Protein AF-A0A931T592-F1 (afdb_monomer)

Structure (mmCIF, N/CA/C/O backbone):
data_AF-A0A931T592-F1
#
_entry.id   AF-A0A931T592-F1
#
loop_
_atom_site.group_PDB
_atom_site.id
_atom_site.type_symbol
_atom_site.label_atom_id
_atom_site.label_alt_id
_atom_site.label_comp_id
_atom_site.label_asym_id
_atom_site.label_entity_id
_atom_site.label_seq_id
_atom_site.pdbx_PDB_ins_code
_atom_site.Cartn_x
_atom_site.Cartn_y
_atom_site.Cartn_z
_atom_site.occupancy
_atom_site.B_iso_or_equiv
_atom_site.auth_seq_id
_atom_site.auth_comp_id
_atom_site.auth_asym_id
_atom_site.auth_atom_id
_atom_site.pdbx_PDB_model_num
ATOM 1 N N . MET A 1 1 ? 26.021 -36.705 -38.384 1.00 37.16 1 MET A N 1
ATOM 2 C CA . MET A 1 1 ? 26.202 -36.857 -36.923 1.00 37.16 1 MET A CA 1
ATOM 3 C C . MET A 1 1 ? 25.853 -35.550 -36.220 1.00 37.16 1 MET A C 1
ATOM 5 O O . MET A 1 1 ? 26.446 -34.529 -36.521 1.00 37.16 1 MET A O 1
ATOM 9 N N . SER A 1 2 ? 24.863 -35.624 -35.325 1.00 36.56 2 SER A N 1
ATOM 10 C CA . SER A 1 2 ? 24.529 -34.709 -34.219 1.00 36.56 2 SER A CA 1
ATOM 11 C C . SER A 1 2 ? 24.364 -33.201 -34.480 1.00 36.56 2 SER A C 1
ATOM 13 O O . SER A 1 2 ? 25.213 -32.383 -34.142 1.00 36.56 2 SER A O 1
ATOM 15 N N . ASN A 1 3 ? 23.147 -32.860 -34.895 1.00 39.34 3 ASN A N 1
ATOM 16 C CA . ASN A 1 3 ? 22.311 -31.769 -34.385 1.00 39.34 3 ASN A CA 1
ATOM 17 C C . ASN A 1 3 ? 22.746 -31.181 -33.013 1.00 39.34 3 ASN A C 1
ATOM 19 O O . ASN A 1 3 ? 22.702 -31.881 -32.001 1.00 39.34 3 ASN A O 1
ATOM 23 N N . ARG A 1 4 ? 23.103 -29.889 -32.963 1.00 33.66 4 ARG A N 1
ATOM 24 C CA . ARG A 1 4 ? 23.010 -29.033 -31.761 1.00 33.66 4 ARG A CA 1
ATOM 25 C C . ARG A 1 4 ? 22.631 -27.610 -32.172 1.00 33.66 4 ARG A C 1
ATOM 27 O O . ARG A 1 4 ? 23.407 -26.671 -32.025 1.00 33.66 4 ARG A O 1
ATOM 34 N N . LEU A 1 5 ? 21.403 -27.446 -32.659 1.00 38.22 5 LEU A N 1
ATOM 35 C CA . LEU A 1 5 ? 20.704 -26.172 -32.507 1.00 38.22 5 LEU A CA 1
ATOM 36 C C . LEU A 1 5 ? 20.476 -25.966 -31.005 1.00 38.22 5 LEU A C 1
ATOM 38 O O . LEU A 1 5 ? 19.518 -26.477 -30.428 1.00 38.22 5 LEU A O 1
ATOM 42 N N . ALA A 1 6 ? 21.403 -25.275 -30.345 1.00 36.84 6 ALA A N 1
ATOM 43 C CA . ALA A 1 6 ? 21.191 -24.800 -28.991 1.00 36.84 6 ALA A CA 1
ATOM 44 C C . ALA A 1 6 ? 20.056 -23.770 -29.038 1.00 36.84 6 ALA A C 1
ATOM 46 O O . ALA A 1 6 ? 20.278 -22.592 -29.311 1.00 36.84 6 ALA A O 1
ATOM 47 N N . VAL A 1 7 ? 18.824 -24.216 -28.789 1.00 46.06 7 VAL A N 1
ATOM 48 C CA . VAL A 1 7 ? 17.729 -23.323 -28.412 1.00 46.06 7 VAL A CA 1
ATOM 49 C C . VAL A 1 7 ? 18.180 -22.662 -27.114 1.00 46.06 7 VAL A C 1
ATOM 51 O O . VAL A 1 7 ? 18.133 -23.262 -26.042 1.00 46.06 7 VAL A O 1
ATOM 54 N N . SER A 1 8 ? 18.717 -21.448 -27.217 1.00 54.28 8 SER A N 1
ATOM 55 C CA . SER A 1 8 ? 19.152 -20.664 -26.069 1.00 54.28 8 SER A CA 1
ATOM 56 C C . SER A 1 8 ? 17.966 -20.506 -25.117 1.00 54.28 8 SER A C 1
ATOM 58 O O . SER A 1 8 ? 16.990 -19.828 -25.446 1.00 54.28 8 SER A O 1
ATOM 60 N N . GLY A 1 9 ? 18.027 -21.170 -23.961 1.00 64.56 9 GLY A N 1
ATOM 61 C CA . GLY A 1 9 ? 16.943 -21.191 -22.987 1.00 64.56 9 GLY A CA 1
ATOM 62 C C . GLY A 1 9 ? 16.575 -19.778 -22.541 1.00 64.56 9 GLY A C 1
ATOM 63 O O . GLY A 1 9 ? 17.407 -19.041 -22.006 1.00 64.56 9 GLY A O 1
ATOM 64 N N . VAL A 1 10 ? 15.320 -19.388 -22.765 1.00 72.19 10 VAL A N 1
ATOM 65 C CA . VAL A 1 10 ? 14.779 -18.121 -22.267 1.00 72.19 10 VAL A CA 1
ATOM 66 C C . VAL A 1 10 ? 14.901 -18.117 -20.743 1.00 72.19 10 VAL A C 1
ATOM 68 O O . VAL A 1 10 ? 14.355 -18.981 -20.059 1.00 72.19 10 VAL A O 1
ATOM 71 N N . ARG A 1 11 ? 15.618 -17.136 -20.186 1.00 79.75 11 ARG A N 1
ATOM 72 C CA . ARG A 1 11 ? 15.733 -16.987 -18.731 1.00 79.75 11 ARG A CA 1
ATOM 73 C C . ARG A 1 11 ? 14.367 -16.578 -18.171 1.00 79.75 11 ARG A C 1
ATOM 75 O O . ARG A 1 11 ? 13.924 -15.459 -18.403 1.00 79.75 11 ARG A O 1
ATOM 82 N N . LEU A 1 12 ? 13.724 -17.475 -17.421 1.00 79.62 12 LEU A N 1
ATOM 83 C CA . LEU A 1 12 ? 12.371 -17.271 -16.883 1.00 79.62 12 LEU A CA 1
ATOM 84 C C . LEU A 1 12 ? 12.329 -16.250 -15.741 1.00 79.62 12 LEU A C 1
ATOM 86 O O . LEU A 1 12 ? 11.418 -15.433 -15.669 1.00 79.62 12 LEU A O 1
ATOM 90 N N . ARG A 1 13 ? 13.337 -16.257 -14.860 1.00 80.38 13 ARG A N 1
ATOM 91 C CA . ARG A 1 13 ? 13.354 -15.433 -13.638 1.00 80.38 13 ARG A CA 1
ATOM 92 C C . ARG A 1 13 ? 13.164 -13.926 -13.893 1.00 80.38 13 ARG A C 1
ATOM 94 O O . ARG A 1 13 ? 12.328 -13.346 -13.211 1.00 80.38 13 ARG A O 1
ATOM 101 N N . PRO A 1 14 ? 13.858 -13.285 -14.856 1.00 79.88 14 PRO A N 1
ATOM 102 C CA . PRO A 1 14 ? 13.672 -11.856 -15.141 1.00 79.88 14 PRO A CA 1
ATOM 103 C C . PRO A 1 14 ? 12.311 -11.507 -15.768 1.00 79.88 14 PRO A C 1
ATOM 105 O O . PRO A 1 14 ? 11.938 -10.336 -15.799 1.00 79.88 14 PRO A O 1
ATOM 108 N N . ILE A 1 15 ? 11.602 -12.507 -16.303 1.00 78.81 15 ILE A N 1
ATOM 109 C CA . ILE A 1 15 ? 10.277 -12.355 -16.919 1.00 78.81 15 ILE A CA 1
ATOM 110 C C . ILE A 1 15 ? 9.184 -12.554 -15.862 1.00 78.81 15 ILE A C 1
ATOM 112 O O . ILE A 1 15 ? 8.218 -11.801 -15.830 1.00 78.81 15 ILE A O 1
ATOM 116 N N . ALA A 1 16 ? 9.354 -13.553 -14.994 1.00 74.62 16 ALA A N 1
ATOM 117 C CA . ALA A 1 16 ? 8.365 -13.948 -13.997 1.00 74.62 16 ALA A CA 1
ATOM 118 C C . ALA A 1 16 ? 8.394 -13.085 -12.730 1.00 74.62 16 ALA A C 1
ATOM 120 O O . ALA A 1 16 ? 7.350 -12.833 -12.138 1.00 74.62 16 ALA A O 1
ATOM 121 N N . LEU A 1 17 ? 9.582 -12.656 -12.287 1.00 80.81 17 LEU A N 1
ATOM 122 C CA . LEU A 1 17 ? 9.752 -11.995 -10.996 1.00 80.81 17 LEU A CA 1
ATOM 123 C C . LEU A 1 17 ? 10.209 -10.541 -11.157 1.00 80.81 17 LEU A C 1
ATOM 125 O O . LEU A 1 17 ? 11.161 -10.270 -11.897 1.00 80.81 17 LEU A O 1
ATOM 129 N N . PRO A 1 18 ? 9.597 -9.599 -10.418 1.00 79.19 18 PRO A N 1
ATOM 130 C CA . PRO A 1 18 ? 10.086 -8.234 -10.361 1.00 79.19 18 PRO A CA 1
ATOM 131 C C . PRO A 1 18 ? 11.456 -8.189 -9.676 1.00 79.19 18 PRO A C 1
ATOM 133 O O . PRO A 1 18 ? 11.687 -8.795 -8.629 1.00 79.19 18 PRO A O 1
ATOM 136 N N . MET A 1 19 ? 12.372 -7.423 -10.267 1.00 68.38 19 MET A N 1
ATOM 137 C CA . MET A 1 19 ? 13.740 -7.235 -9.762 1.00 68.38 19 MET A CA 1
ATOM 138 C C . MET A 1 19 ? 13.820 -6.209 -8.613 1.00 68.38 19 MET A C 1
ATOM 140 O O . MET A 1 19 ? 14.871 -6.027 -7.991 1.00 68.38 19 MET A O 1
ATOM 144 N N . GLU A 1 20 ? 12.720 -5.509 -8.339 1.00 69.38 20 GLU A N 1
ATOM 145 C CA . GLU A 1 20 ? 12.627 -4.447 -7.341 1.00 69.38 20 GLU A CA 1
ATOM 146 C C . GLU A 1 20 ? 12.424 -5.054 -5.94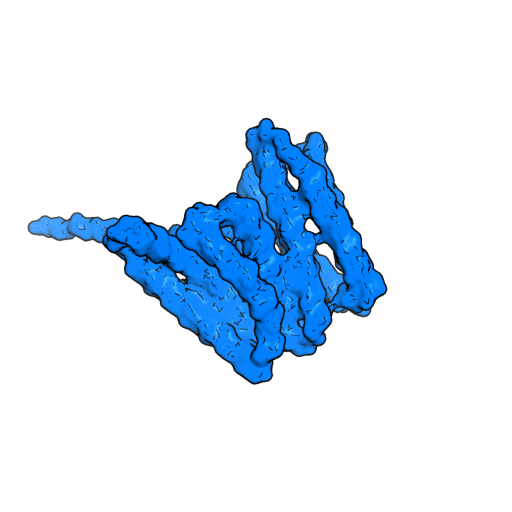7 1.00 69.38 20 GLU A C 1
ATOM 148 O O . GLU A 1 20 ? 11.338 -5.493 -5.583 1.00 69.38 20 GLU A O 1
ATOM 153 N N . HIS A 1 21 ? 13.490 -5.072 -5.145 1.00 68.31 21 HIS A N 1
ATOM 154 C CA . HIS A 1 21 ? 13.480 -5.689 -3.815 1.00 68.31 21 HIS A CA 1
ATOM 155 C C . HIS A 1 21 ? 12.577 -4.928 -2.828 1.00 68.31 21 HIS A C 1
ATOM 157 O O . HIS A 1 21 ? 12.008 -5.533 -1.927 1.00 68.31 21 HIS A O 1
ATOM 163 N N . GLY A 1 22 ? 12.415 -3.611 -3.016 1.00 71.06 22 GLY A N 1
ATOM 164 C CA . GLY A 1 22 ? 11.561 -2.773 -2.169 1.00 71.06 22 GLY A CA 1
ATOM 165 C C . GLY A 1 22 ? 10.062 -3.024 -2.358 1.00 71.06 22 GLY A C 1
ATOM 166 O O . GLY A 1 22 ? 9.306 -2.913 -1.398 1.00 71.06 22 GLY A O 1
ATOM 167 N N . GLY A 1 23 ? 9.630 -3.430 -3.559 1.00 82.81 23 GLY A N 1
ATOM 168 C CA . GLY A 1 23 ? 8.212 -3.678 -3.850 1.00 82.81 23 GLY A CA 1
ATOM 169 C C . GLY A 1 23 ? 7.623 -4.838 -3.042 1.00 82.81 23 GLY A C 1
ATOM 170 O O . GLY A 1 23 ? 6.456 -4.797 -2.667 1.00 82.81 23 GLY A O 1
ATOM 171 N N . TRP A 1 24 ? 8.446 -5.834 -2.703 1.00 86.12 24 TRP A N 1
ATOM 172 C CA . TRP A 1 24 ? 8.025 -6.985 -1.902 1.00 86.12 24 TRP A CA 1
ATOM 173 C C . TRP A 1 24 ? 7.632 -6.609 -0.472 1.00 86.12 24 TRP A C 1
ATOM 175 O O . TRP A 1 24 ? 6.646 -7.133 0.034 1.00 86.12 24 TRP A O 1
ATOM 185 N N . GLY A 1 25 ? 8.357 -5.683 0.166 1.00 89.38 25 GLY A N 1
ATOM 186 C CA . GLY A 1 25 ? 8.002 -5.201 1.505 1.00 89.38 25 GLY A CA 1
ATOM 187 C C . GLY A 1 25 ? 6.634 -4.522 1.502 1.00 89.38 25 GLY A C 1
ATOM 188 O O . GLY A 1 25 ? 5.739 -4.921 2.241 1.00 89.38 25 GLY A O 1
ATOM 189 N N . PHE A 1 26 ? 6.432 -3.578 0.581 1.00 92.81 26 PHE A N 1
ATOM 190 C CA . PHE A 1 26 ? 5.173 -2.839 0.469 1.00 92.81 26 PHE A CA 1
ATOM 191 C C . PHE A 1 26 ? 3.966 -3.698 0.071 1.00 92.81 26 PHE A C 1
ATOM 193 O O . PHE A 1 26 ? 2.842 -3.330 0.395 1.00 92.81 26 PHE A O 1
ATOM 200 N N . LEU A 1 27 ? 4.174 -4.829 -0.610 1.00 95.31 27 LEU A N 1
ATOM 201 C CA . LEU A 1 27 ? 3.115 -5.803 -0.887 1.00 95.31 27 LEU A CA 1
ATOM 202 C C . LEU A 1 27 ? 2.785 -6.657 0.342 1.00 95.31 27 LEU A C 1
ATOM 204 O O . LEU A 1 27 ? 1.616 -6.871 0.654 1.00 95.31 27 LEU A O 1
ATOM 208 N N . LEU A 1 28 ? 3.810 -7.195 1.005 1.00 96.38 28 LEU A N 1
ATOM 209 C CA . LEU A 1 28 ? 3.616 -8.169 2.077 1.00 96.38 28 LEU A CA 1
ATOM 210 C C . LEU A 1 28 ? 3.089 -7.522 3.355 1.00 96.38 28 LEU A C 1
ATOM 212 O O . LEU A 1 28 ? 2.315 -8.147 4.068 1.00 96.38 28 LEU A O 1
ATOM 216 N N . GLU A 1 29 ? 3.460 -6.278 3.642 1.00 97.06 29 GLU A N 1
ATOM 217 C CA . GLU A 1 29 ? 2.985 -5.565 4.828 1.00 97.06 29 GLU A CA 1
ATOM 218 C C . GLU A 1 29 ? 1.454 -5.468 4.949 1.00 97.06 29 GLU A C 1
ATOM 220 O O . GLU A 1 29 ? 0.938 -5.887 5.987 1.00 97.06 29 GLU A O 1
ATOM 225 N N . PRO A 1 30 ? 0.700 -4.966 3.947 1.00 97.94 30 PRO A N 1
ATOM 226 C CA . PRO A 1 30 ? -0.756 -4.910 4.030 1.00 97.94 30 PRO A CA 1
ATOM 227 C C . PRO A 1 30 ? -1.405 -6.290 4.110 1.00 97.94 30 PRO A C 1
ATOM 229 O O . PRO A 1 30 ? -2.391 -6.451 4.827 1.00 97.94 30 PRO A O 1
ATOM 232 N N . ILE A 1 31 ? -0.837 -7.285 3.422 1.00 98.44 31 ILE A N 1
ATOM 233 C CA . ILE A 1 31 ? -1.303 -8.675 3.481 1.00 98.44 31 ILE A CA 1
ATOM 234 C C . ILE A 1 31 ? -1.157 -9.223 4.902 1.00 98.44 31 ILE A C 1
ATOM 236 O O . ILE A 1 31 ? -2.126 -9.704 5.487 1.00 98.44 31 ILE A O 1
ATOM 240 N N . LEU A 1 32 ? 0.045 -9.117 5.471 1.00 98.25 32 LEU A N 1
ATOM 241 C CA . LEU A 1 32 ? 0.341 -9.616 6.808 1.00 98.25 32 LEU A CA 1
ATOM 242 C C . LEU A 1 32 ? -0.486 -8.883 7.859 1.00 98.25 32 LEU A C 1
ATOM 244 O O . LEU A 1 32 ? -1.114 -9.538 8.682 1.00 98.25 32 LEU A O 1
ATOM 248 N N . LEU A 1 33 ? -0.540 -7.549 7.817 1.00 98.38 33 LEU A N 1
ATOM 249 C CA . LEU A 1 33 ? -1.308 -6.778 8.791 1.00 98.38 33 LEU A CA 1
ATOM 250 C C . LEU A 1 33 ? -2.796 -7.148 8.752 1.00 98.38 33 LEU A C 1
ATOM 252 O O . LEU A 1 33 ? -3.379 -7.416 9.802 1.00 98.38 33 LEU A O 1
ATOM 256 N N . GLY A 1 34 ? -3.388 -7.210 7.554 1.00 97.94 34 GLY A N 1
ATOM 257 C CA . GLY A 1 34 ? -4.787 -7.592 7.377 1.00 97.94 34 GLY A CA 1
ATOM 258 C C . GLY A 1 34 ? -5.075 -8.996 7.911 1.00 97.94 34 GLY A C 1
ATOM 259 O O . GLY A 1 34 ? -6.008 -9.173 8.687 1.00 97.94 34 GLY A O 1
ATOM 260 N N . LEU A 1 35 ? -4.249 -9.989 7.565 1.00 98.25 35 LEU A N 1
ATOM 261 C CA . LEU A 1 35 ? -4.442 -11.375 8.009 1.00 98.25 35 LEU A CA 1
ATOM 262 C C . LEU A 1 35 ? -4.186 -11.577 9.509 1.00 98.25 35 LEU A C 1
ATOM 264 O O . LEU A 1 35 ? -4.857 -12.400 10.128 1.00 98.25 35 LEU A O 1
ATOM 268 N N . ILE A 1 36 ? -3.236 -10.845 10.102 1.00 98.00 36 ILE A N 1
ATOM 269 C CA . ILE A 1 36 ? -2.937 -10.917 11.542 1.00 98.00 36 ILE A CA 1
ATOM 270 C C . ILE A 1 36 ? -4.099 -10.358 12.374 1.00 98.00 36 ILE A C 1
ATOM 272 O O . ILE A 1 36 ? -4.373 -10.872 13.463 1.00 98.00 36 ILE A O 1
ATOM 276 N N . LEU A 1 37 ? -4.747 -9.296 11.890 1.00 97.44 37 LEU A N 1
ATOM 277 C CA . LEU A 1 37 ? -5.837 -8.614 12.591 1.00 97.44 37 LEU A CA 1
ATOM 278 C C . LEU A 1 37 ? -7.217 -9.219 12.302 1.00 97.44 37 LEU A C 1
ATOM 280 O O . LEU A 1 37 ? -8.086 -9.205 13.170 1.00 97.44 37 LEU A O 1
ATOM 284 N N . ALA A 1 38 ? -7.417 -9.754 11.101 1.00 97.12 38 ALA A N 1
ATOM 285 C CA . ALA A 1 38 ? -8.718 -10.165 10.590 1.00 97.12 38 ALA A CA 1
ATOM 286 C C . ALA A 1 38 ? -8.597 -11.446 9.750 1.00 97.12 38 ALA A C 1
ATOM 288 O O . ALA A 1 38 ? -8.842 -11.465 8.539 1.00 97.12 38 ALA A O 1
ATOM 289 N N . TRP A 1 39 ? -8.164 -12.531 10.390 1.00 97.44 39 TRP A N 1
ATOM 290 C CA . TRP A 1 39 ? -7.968 -13.805 9.707 1.00 97.44 39 TRP A CA 1
ATOM 291 C C . TRP A 1 39 ? -9.263 -14.316 9.063 1.00 97.44 39 TRP A C 1
ATOM 293 O O . TRP A 1 39 ? -10.289 -14.465 9.723 1.00 97.44 39 TRP A O 1
ATOM 303 N N . SER A 1 40 ? -9.207 -14.636 7.769 1.00 97.75 40 SER A N 1
ATOM 304 C CA . SER A 1 40 ? -10.308 -15.280 7.050 1.00 97.75 40 SER A CA 1
ATOM 305 C C . SER A 1 40 ? -9.815 -15.993 5.789 1.00 97.75 40 SER A C 1
ATOM 307 O O . SER A 1 40 ? -8.849 -15.570 5.149 1.00 97.75 40 SER A O 1
ATOM 309 N N . GLY A 1 41 ? -10.518 -17.053 5.370 1.00 97.88 41 GLY A N 1
ATOM 310 C CA . GLY A 1 41 ? -10.228 -17.736 4.100 1.00 97.88 41 GLY A CA 1
ATOM 311 C C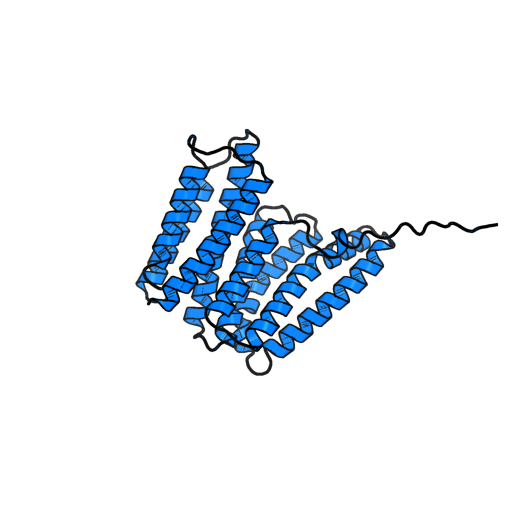 . GLY A 1 41 ? -10.391 -16.819 2.879 1.00 97.88 41 GLY A C 1
ATOM 312 O O . GLY A 1 41 ? -9.644 -16.922 1.908 1.00 97.88 41 GLY A O 1
ATOM 313 N N . ARG A 1 42 ? -11.313 -15.853 2.956 1.00 97.94 42 ARG A N 1
ATOM 314 C CA . ARG A 1 42 ? -11.522 -14.824 1.924 1.00 97.94 42 ARG A CA 1
ATOM 315 C C . ARG A 1 42 ? -10.362 -13.830 1.877 1.00 97.94 42 ARG A C 1
ATOM 317 O O . ARG A 1 42 ? -9.909 -13.475 0.792 1.00 97.94 42 ARG A O 1
ATOM 324 N N . GLY A 1 43 ? -9.837 -13.443 3.040 1.00 97.94 43 GLY A N 1
ATOM 325 C CA . GLY A 1 43 ? -8.616 -12.650 3.160 1.00 97.94 43 GLY A CA 1
ATOM 326 C C . GLY A 1 43 ? -7.398 -13.359 2.564 1.00 97.94 43 GLY A C 1
ATOM 327 O O . GLY A 1 43 ? -6.612 -12.731 1.854 1.00 97.94 43 GLY A O 1
ATOM 328 N N . LEU A 1 44 ? -7.265 -14.676 2.766 1.00 98.06 44 LEU A N 1
ATOM 329 C CA . LEU A 1 44 ? -6.225 -15.480 2.110 1.00 98.06 44 LEU A CA 1
ATOM 330 C C . LEU A 1 44 ? -6.385 -15.500 0.586 1.00 98.06 44 LEU A C 1
ATOM 332 O O . LEU A 1 44 ? -5.409 -15.277 -0.132 1.00 98.06 44 LEU A O 1
ATOM 336 N N . ALA A 1 45 ? -7.605 -15.710 0.085 1.00 98.06 45 ALA A N 1
ATOM 337 C CA . ALA A 1 45 ? -7.885 -15.673 -1.350 1.00 98.06 45 ALA A CA 1
ATOM 338 C C . ALA A 1 45 ? -7.533 -14.304 -1.964 1.00 98.06 45 ALA A C 1
ATOM 340 O O . ALA A 1 45 ? -6.898 -14.243 -3.020 1.00 98.06 45 ALA A O 1
ATOM 341 N N . LEU A 1 46 ? -7.851 -13.207 -1.265 1.00 98.44 46 LEU A N 1
ATOM 342 C CA . LEU A 1 46 ? -7.470 -11.859 -1.688 1.00 98.44 46 LEU A CA 1
ATOM 343 C C . LEU A 1 46 ? -5.954 -11.635 -1.628 1.00 98.44 46 LEU A C 1
ATOM 345 O O . LEU A 1 46 ? -5.397 -10.965 -2.493 1.00 98.44 46 LEU A O 1
ATOM 349 N N . SER A 1 47 ? -5.269 -12.218 -0.645 1.00 98.38 47 SER A N 1
ATOM 350 C CA . SER A 1 47 ? -3.808 -12.145 -0.528 1.00 98.38 47 SER A CA 1
ATOM 351 C C . SER A 1 47 ? -3.122 -12.816 -1.720 1.00 98.38 47 SER A C 1
ATOM 353 O O . SER A 1 47 ? -2.206 -12.242 -2.310 1.00 98.38 47 SER A O 1
ATOM 355 N N . LEU A 1 48 ? -3.610 -13.992 -2.134 1.00 98.00 48 LEU A N 1
ATOM 356 C CA . LEU A 1 48 ? -3.153 -14.661 -3.355 1.00 98.00 48 LEU A CA 1
ATOM 357 C C . LEU A 1 48 ? -3.442 -13.814 -4.597 1.00 98.00 48 LEU A C 1
ATOM 359 O O . LEU A 1 48 ? -2.571 -13.689 -5.458 1.00 98.00 48 LEU A O 1
ATOM 363 N N . ALA A 1 49 ? -4.615 -13.179 -4.663 1.00 98.00 49 ALA A N 1
ATOM 364 C CA . ALA A 1 49 ? -4.955 -12.287 -5.765 1.00 98.00 49 ALA A CA 1
ATOM 365 C C . ALA A 1 49 ? -4.030 -11.061 -5.838 1.00 98.00 49 ALA A C 1
ATOM 367 O O . ALA A 1 49 ? -3.555 -10.713 -6.918 1.00 98.00 49 ALA A O 1
ATOM 368 N N . ALA A 1 50 ? -3.712 -10.446 -4.696 1.00 97.62 50 ALA A N 1
ATOM 369 C CA . ALA A 1 50 ? -2.796 -9.311 -4.608 1.00 97.62 50 ALA A CA 1
ATOM 370 C C . ALA A 1 50 ? -1.363 -9.695 -5.014 1.00 97.62 50 ALA A C 1
ATOM 372 O O . ALA A 1 50 ? -0.728 -8.972 -5.785 1.00 97.62 50 ALA A O 1
ATOM 373 N N . ILE A 1 51 ? -0.865 -10.854 -4.560 1.00 97.38 51 ILE A N 1
ATOM 374 C CA . ILE A 1 51 ? 0.451 -11.377 -4.961 1.00 97.38 51 ILE A CA 1
ATOM 375 C C . ILE A 1 51 ? 0.482 -11.660 -6.464 1.00 97.38 51 ILE A C 1
ATOM 377 O O . ILE A 1 51 ? 1.420 -11.247 -7.146 1.00 97.38 51 ILE A O 1
ATOM 381 N N . ALA A 1 52 ? -0.549 -12.316 -6.998 1.00 96.50 52 ALA A N 1
ATOM 382 C CA . ALA A 1 52 ? -0.644 -12.611 -8.421 1.00 96.50 52 ALA A CA 1
ATOM 383 C C . ALA A 1 52 ? -0.718 -11.328 -9.266 1.00 96.50 52 ALA A C 1
ATOM 385 O O . ALA A 1 52 ? 0.003 -11.215 -10.254 1.00 96.50 52 ALA A O 1
ATOM 386 N N . GLY A 1 53 ? -1.500 -10.329 -8.846 1.00 94.69 53 GLY A N 1
ATOM 387 C CA . GLY A 1 53 ? -1.575 -9.022 -9.506 1.00 94.69 53 GLY A CA 1
ATOM 388 C C . GLY A 1 53 ? -0.246 -8.258 -9.481 1.00 94.69 53 GLY A C 1
ATOM 389 O O . GLY A 1 53 ? 0.161 -7.683 -10.491 1.00 94.69 53 GLY A O 1
ATOM 390 N N . PHE A 1 54 ? 0.483 -8.307 -8.362 1.00 93.88 54 PHE A N 1
ATOM 391 C CA . PHE A 1 54 ? 1.826 -7.730 -8.267 1.00 93.88 54 PHE A CA 1
ATOM 392 C C . PHE A 1 54 ? 2.821 -8.426 -9.206 1.00 93.88 54 PHE A C 1
ATOM 394 O O . PHE A 1 54 ? 3.585 -7.759 -9.907 1.00 93.88 54 PHE A O 1
ATOM 401 N N . LEU A 1 55 ? 2.791 -9.761 -9.257 1.00 93.56 55 LEU A N 1
ATOM 402 C CA . LEU A 1 55 ? 3.643 -10.555 -10.141 1.00 93.56 55 LEU A CA 1
ATOM 403 C C . LEU A 1 55 ? 3.301 -10.354 -11.620 1.00 93.56 55 LEU A C 1
ATOM 405 O O . LEU A 1 55 ? 4.212 -10.274 -12.439 1.00 93.56 55 LEU A O 1
ATOM 409 N N . LEU A 1 56 ? 2.017 -10.201 -11.952 1.00 92.50 56 LEU A N 1
ATOM 410 C CA . LEU A 1 56 ? 1.500 -9.972 -13.305 1.00 92.50 56 LEU A CA 1
ATOM 411 C C . LEU A 1 56 ? 2.077 -8.710 -13.965 1.00 92.50 56 LEU A C 1
ATOM 413 O O . LEU A 1 56 ? 2.242 -8.663 -15.185 1.00 92.50 56 LEU A O 1
ATOM 417 N N . ARG A 1 57 ? 2.453 -7.702 -13.173 1.00 88.81 57 ARG A N 1
ATOM 418 C CA . ARG A 1 57 ? 3.014 -6.438 -13.671 1.00 88.81 57 ARG A CA 1
ATOM 419 C C . ARG A 1 57 ? 4.269 -6.633 -14.529 1.00 88.81 57 ARG A C 1
ATOM 421 O O . ARG A 1 57 ? 4.411 -5.988 -15.567 1.00 88.81 57 ARG A O 1
ATOM 428 N N . GLN A 1 58 ? 5.177 -7.519 -14.119 1.00 88.31 58 GLN A N 1
ATOM 429 C CA . GLN A 1 58 ? 6.449 -7.747 -14.815 1.00 88.31 58 GLN A CA 1
ATOM 430 C C . GLN A 1 58 ? 6.275 -8.368 -16.218 1.00 88.31 58 GLN A C 1
ATOM 432 O O . GLN A 1 58 ? 6.780 -7.779 -17.180 1.00 88.31 58 GLN A O 1
ATOM 437 N N . PRO A 1 59 ? 5.568 -9.500 -16.398 1.00 89.06 59 PRO A N 1
ATOM 438 C CA . PRO A 1 59 ? 5.357 -10.075 -17.720 1.00 89.06 59 PRO A CA 1
ATOM 439 C C . PRO A 1 59 ? 4.517 -9.166 -18.626 1.00 89.06 59 PRO A C 1
ATOM 441 O O . PRO A 1 59 ? 4.825 -9.071 -19.813 1.00 89.06 59 PRO A O 1
ATOM 444 N N . LEU A 1 60 ? 3.534 -8.428 -18.088 1.00 87.62 60 LEU A N 1
ATOM 445 C CA . LEU A 1 60 ? 2.787 -7.434 -18.870 1.00 87.62 60 LEU A CA 1
ATOM 446 C C . LEU A 1 60 ? 3.687 -6.309 -19.381 1.00 87.62 60 LEU A C 1
ATOM 448 O O . LEU A 1 60 ? 3.576 -5.909 -20.537 1.00 87.62 60 LEU A O 1
ATOM 452 N N . LYS A 1 61 ? 4.622 -5.833 -18.553 1.00 85.50 61 LYS A N 1
ATOM 453 C CA . LYS A 1 61 ? 5.601 -4.823 -18.962 1.00 85.50 61 LYS A CA 1
ATOM 454 C C . LYS A 1 61 ? 6.522 -5.331 -20.072 1.00 85.50 61 LYS A C 1
ATOM 456 O O . LYS A 1 61 ? 6.780 -4.596 -21.023 1.00 85.50 61 LYS A O 1
ATOM 461 N N . VAL A 1 62 ? 7.002 -6.576 -19.969 1.00 85.12 62 VAL A N 1
ATOM 462 C CA . VAL A 1 62 ? 7.821 -7.211 -21.019 1.00 85.12 62 VAL A CA 1
ATOM 463 C C . VAL A 1 62 ? 7.030 -7.296 -22.321 1.00 85.12 62 VAL A C 1
ATOM 465 O O . VAL A 1 62 ? 7.508 -6.822 -23.351 1.00 85.12 62 VAL A O 1
ATOM 468 N N . TRP A 1 63 ? 5.808 -7.826 -22.259 1.00 86.56 63 TRP A N 1
ATOM 469 C CA . TRP A 1 63 ? 4.918 -7.923 -23.412 1.00 86.56 63 TRP A CA 1
ATOM 470 C C . TRP A 1 63 ? 4.668 -6.557 -24.061 1.00 86.56 63 TRP A C 1
ATOM 472 O O . TRP A 1 63 ? 4.903 -6.403 -25.257 1.00 86.56 63 TRP A O 1
ATOM 482 N N . TRP A 1 64 ? 4.291 -5.547 -23.274 1.00 84.88 64 TRP A N 1
ATOM 483 C CA . TRP A 1 64 ? 4.026 -4.198 -23.775 1.00 84.88 64 TRP A CA 1
ATOM 484 C C . TRP A 1 64 ? 5.251 -3.575 -24.451 1.00 84.88 64 TRP A C 1
ATOM 486 O O . TRP A 1 64 ? 5.143 -3.009 -25.537 1.00 84.88 64 TRP A O 1
ATOM 496 N N . SER A 1 65 ? 6.436 -3.725 -23.848 1.00 82.00 65 SER A N 1
ATOM 497 C CA . SER A 1 65 ? 7.677 -3.204 -24.429 1.00 82.00 65 SER A CA 1
ATOM 498 C C . SER A 1 65 ? 8.024 -3.846 -25.777 1.00 82.00 65 SER A C 1
ATOM 500 O O . SER A 1 65 ? 8.521 -3.159 -26.669 1.00 82.00 65 SER A O 1
ATOM 502 N N . ASP A 1 66 ? 7.729 -5.138 -25.944 1.00 83.56 66 ASP A N 1
ATOM 503 C CA . ASP A 1 66 ? 7.982 -5.875 -27.183 1.00 83.56 66 ASP A CA 1
ATOM 504 C C . ASP A 1 66 ? 6.959 -5.503 -28.277 1.00 83.56 66 ASP A C 1
ATOM 506 O O . ASP A 1 66 ? 7.343 -5.324 -29.436 1.00 83.56 66 ASP A O 1
ATOM 510 N N . VAL A 1 67 ? 5.686 -5.303 -27.903 1.00 82.75 67 VAL A N 1
ATOM 511 C CA . VAL A 1 67 ? 4.615 -4.834 -28.805 1.00 82.75 67 VAL A CA 1
ATOM 512 C C . VAL A 1 67 ? 4.912 -3.432 -29.332 1.00 82.75 67 VAL A C 1
ATOM 514 O O . VAL A 1 67 ? 4.914 -3.229 -30.544 1.00 82.75 67 VAL A O 1
ATOM 517 N N . VAL A 1 68 ? 5.232 -2.477 -28.450 1.00 81.12 68 VAL A N 1
ATOM 518 C CA . VAL A 1 68 ? 5.567 -1.096 -28.850 1.00 81.12 68 VAL A CA 1
ATOM 519 C C . VAL A 1 68 ? 6.806 -1.062 -29.749 1.00 81.12 68 VAL A C 1
ATOM 521 O O . VAL A 1 68 ? 6.869 -0.276 -30.689 1.00 81.12 68 VAL A O 1
ATOM 524 N N . ALA A 1 69 ? 7.781 -1.940 -29.507 1.00 79.62 69 ALA A N 1
ATOM 525 C CA . ALA A 1 69 ? 8.977 -2.037 -30.336 1.00 79.62 69 ALA A CA 1
ATOM 526 C C . ALA A 1 69 ? 8.757 -2.782 -31.670 1.00 79.62 69 ALA A C 1
ATOM 528 O O . ALA A 1 69 ? 9.704 -2.880 -32.449 1.00 79.62 69 ALA A O 1
ATOM 529 N N . SER A 1 70 ? 7.557 -3.325 -31.930 1.00 77.12 70 SER A N 1
ATOM 530 C CA . SER A 1 70 ? 7.256 -4.206 -33.073 1.00 77.12 70 SER A CA 1
ATOM 531 C C . SER A 1 70 ? 8.217 -5.401 -33.189 1.00 77.12 70 SER A C 1
ATOM 533 O O . SER A 1 70 ? 8.583 -5.824 -34.286 1.00 77.12 70 SER A O 1
ATOM 535 N N . ARG A 1 71 ? 8.665 -5.954 -32.050 1.00 72.38 71 ARG A N 1
ATOM 536 C CA . ARG A 1 71 ? 9.609 -7.084 -32.007 1.00 72.38 71 ARG A CA 1
ATOM 537 C C . ARG A 1 71 ? 8.902 -8.341 -31.513 1.00 72.38 71 ARG A C 1
ATOM 539 O O . ARG A 1 71 ? 8.536 -8.436 -30.346 1.00 72.38 71 ARG A O 1
ATOM 546 N N . ALA A 1 72 ? 8.780 -9.350 -32.372 1.00 63.16 72 ALA A N 1
ATOM 547 C CA . ALA A 1 72 ? 8.324 -10.680 -31.969 1.00 63.16 72 ALA A CA 1
ATOM 548 C C . ALA A 1 72 ? 9.509 -11.500 -31.430 1.00 63.16 72 ALA A C 1
ATOM 550 O O . ALA A 1 72 ? 10.178 -12.220 -32.169 1.00 63.16 72 ALA A O 1
ATOM 551 N N . ILE A 1 73 ? 9.802 -11.367 -30.135 1.00 75.56 73 ILE A N 1
ATOM 552 C CA . ILE A 1 73 ? 10.925 -12.059 -29.489 1.00 75.56 73 ILE A CA 1
ATOM 553 C C . ILE A 1 73 ? 10.397 -13.348 -28.828 1.00 75.56 73 ILE A C 1
ATOM 555 O O . ILE A 1 73 ? 9.316 -13.332 -28.239 1.00 75.56 73 ILE A O 1
ATOM 559 N N . PRO A 1 74 ? 11.135 -14.478 -28.830 1.00 75.62 74 PRO A N 1
ATOM 560 C CA . PRO A 1 74 ? 10.705 -15.705 -28.143 1.00 75.62 74 PRO A CA 1
ATOM 561 C C . PRO A 1 74 ? 10.297 -15.503 -26.669 1.00 75.62 74 PRO A C 1
ATOM 563 O O . PRO A 1 74 ? 9.395 -16.175 -26.169 1.00 75.62 74 PRO A O 1
ATOM 566 N N . ARG A 1 75 ? 10.903 -14.521 -25.983 1.00 82.25 75 ARG A N 1
ATOM 567 C CA . ARG A 1 75 ? 10.559 -14.128 -24.604 1.00 82.25 75 ARG A CA 1
ATOM 568 C C . ARG A 1 75 ? 9.128 -13.596 -24.451 1.00 82.25 75 ARG A C 1
ATOM 570 O O . ARG A 1 75 ? 8.562 -13.723 -23.370 1.00 82.25 75 ARG A O 1
ATOM 577 N N . THR A 1 76 ? 8.538 -13.032 -25.505 1.00 84.00 76 THR A N 1
ATOM 578 C CA . THR A 1 76 ? 7.203 -12.420 -25.479 1.00 84.00 76 THR A CA 1
ATOM 579 C C . THR A 1 76 ? 6.116 -13.478 -25.289 1.00 84.00 76 THR A C 1
ATOM 581 O O . THR A 1 76 ? 5.210 -13.289 -24.485 1.00 84.00 76 THR A O 1
ATOM 584 N N . ARG A 1 77 ? 6.239 -14.640 -25.952 1.00 84.88 77 ARG A N 1
ATOM 585 C CA . ARG A 1 77 ? 5.298 -15.767 -25.777 1.00 84.88 77 ARG A CA 1
ATOM 586 C C . ARG A 1 77 ? 5.331 -16.313 -24.351 1.00 84.88 77 ARG A C 1
ATOM 588 O O . ARG A 1 77 ? 4.286 -16.567 -23.761 1.00 84.88 77 ARG A O 1
ATOM 595 N N . VAL A 1 78 ? 6.532 -16.437 -23.786 1.00 86.88 78 VAL A N 1
ATOM 596 C CA . VAL A 1 78 ? 6.724 -16.859 -22.392 1.00 86.88 78 VAL A CA 1
ATOM 597 C C . VAL A 1 78 ? 6.123 -15.835 -21.426 1.00 86.88 78 VAL A C 1
ATOM 599 O O . VAL A 1 78 ? 5.440 -16.221 -20.482 1.00 86.88 78 VAL A O 1
ATOM 602 N N . ALA A 1 79 ? 6.322 -14.537 -21.677 1.00 88.06 79 ALA A N 1
ATOM 603 C CA . ALA A 1 79 ? 5.727 -13.476 -20.869 1.00 88.06 79 ALA A CA 1
ATOM 604 C C . ALA A 1 79 ? 4.192 -13.548 -20.874 1.00 88.06 79 ALA A C 1
ATOM 606 O O . ALA A 1 79 ? 3.590 -13.508 -19.806 1.00 88.06 79 ALA A O 1
ATOM 607 N N . ILE A 1 80 ? 3.562 -13.742 -22.039 1.00 89.12 80 ILE A N 1
ATOM 608 C CA . ILE A 1 80 ? 2.102 -13.908 -22.141 1.00 89.12 80 ILE A CA 1
ATOM 609 C C . ILE A 1 80 ? 1.636 -15.142 -21.362 1.00 89.12 80 ILE A C 1
ATOM 611 O O . ILE A 1 80 ? 0.699 -15.037 -20.580 1.00 89.12 80 ILE A O 1
ATOM 615 N N . ALA A 1 81 ? 2.294 -16.295 -21.522 1.00 90.81 81 ALA A N 1
ATOM 616 C CA . ALA A 1 81 ? 1.909 -17.513 -20.806 1.00 90.81 81 ALA A CA 1
ATOM 617 C C . ALA A 1 81 ? 1.955 -17.322 -19.278 1.00 90.81 81 ALA A C 1
ATOM 619 O O . ALA A 1 81 ? 1.012 -17.678 -18.574 1.00 90.81 81 ALA A O 1
ATOM 620 N N . ILE A 1 82 ? 3.016 -16.692 -18.765 1.00 92.31 82 ILE A N 1
ATOM 621 C CA . ILE A 1 82 ? 3.146 -16.374 -17.337 1.00 92.31 82 ILE A CA 1
ATOM 622 C C . ILE A 1 82 ? 2.087 -15.349 -16.902 1.00 92.31 82 ILE A C 1
ATOM 624 O O . ILE A 1 82 ? 1.487 -15.505 -15.839 1.00 92.31 82 ILE A O 1
ATOM 628 N N . ALA A 1 83 ? 1.818 -14.330 -17.724 1.00 93.50 83 ALA A N 1
ATOM 629 C CA . ALA A 1 83 ? 0.770 -13.350 -17.455 1.00 93.50 83 ALA A CA 1
ATOM 630 C C . ALA A 1 83 ? -0.617 -14.003 -17.376 1.00 93.50 83 ALA A C 1
ATOM 632 O O . ALA A 1 83 ? -1.391 -13.668 -16.487 1.00 93.50 83 ALA A O 1
ATOM 633 N N . VAL A 1 84 ? -0.918 -14.973 -18.242 1.00 95.00 84 VAL A N 1
ATOM 634 C CA . VAL A 1 84 ? -2.172 -15.738 -18.182 1.00 95.00 84 VAL A CA 1
ATOM 635 C C . VAL A 1 84 ? -2.256 -16.529 -16.879 1.00 95.00 84 VAL A C 1
ATOM 637 O O . VAL A 1 84 ? -3.277 -16.456 -16.204 1.00 95.00 84 VAL A O 1
ATOM 640 N N . VAL A 1 85 ? -1.187 -17.219 -16.471 1.00 95.56 85 VAL A N 1
ATOM 641 C CA . VAL A 1 85 ? -1.168 -17.972 -15.203 1.00 95.56 85 VAL A CA 1
ATOM 642 C C . VAL A 1 85 ? -1.423 -17.051 -14.007 1.00 95.56 85 VAL A C 1
ATOM 644 O O . VAL A 1 85 ? -2.316 -17.322 -13.204 1.00 95.56 85 VAL A O 1
ATOM 647 N N . TYR A 1 86 ? -0.694 -15.936 -13.897 1.00 96.44 86 TYR A N 1
ATOM 648 C CA . TYR A 1 86 ? -0.923 -14.969 -12.819 1.00 96.44 86 TYR A CA 1
ATOM 649 C C . TYR A 1 86 ? -2.301 -14.309 -12.912 1.00 96.44 86 TYR A C 1
ATOM 651 O O . TYR A 1 86 ? -2.942 -14.103 -11.885 1.00 96.44 86 TYR A O 1
ATOM 659 N N . GLY A 1 87 ? -2.795 -14.036 -14.119 1.00 96.56 87 GLY A N 1
ATOM 660 C CA . GLY A 1 87 ? -4.135 -13.503 -14.349 1.00 96.56 87 GLY A CA 1
ATOM 661 C C . GLY A 1 87 ? -5.234 -14.453 -13.873 1.00 96.56 87 GLY A C 1
ATOM 662 O O . GLY A 1 87 ? -6.146 -14.018 -13.177 1.00 96.56 87 GLY A O 1
ATOM 663 N N . VAL A 1 88 ? -5.119 -15.751 -14.168 1.00 97.62 88 VAL A N 1
ATOM 664 C CA . VAL A 1 88 ? -6.072 -16.782 -13.724 1.00 97.62 88 VAL A CA 1
ATOM 665 C C . VAL A 1 88 ? -6.048 -16.933 -12.205 1.00 97.62 88 VAL A C 1
ATOM 667 O O . VAL A 1 88 ? -7.108 -16.920 -11.583 1.00 97.62 88 VAL A O 1
ATOM 670 N N . ILE A 1 89 ? -4.861 -17.013 -11.591 1.00 97.56 89 ILE A N 1
ATOM 671 C CA . ILE A 1 89 ? -4.730 -17.082 -10.124 1.00 97.56 89 ILE A CA 1
ATOM 672 C C . ILE A 1 89 ? -5.326 -15.824 -9.479 1.00 97.56 89 ILE A C 1
ATOM 674 O O . ILE A 1 89 ? -6.088 -15.921 -8.517 1.00 97.56 89 ILE A O 1
ATOM 678 N N . GLY A 1 90 ? -5.015 -14.650 -10.035 1.00 97.31 90 GLY A N 1
ATOM 679 C CA . GLY A 1 90 ? -5.532 -13.363 -9.582 1.00 97.31 90 GLY A CA 1
ATOM 680 C C . GLY A 1 90 ? -7.054 -13.283 -9.644 1.00 97.31 90 GLY A C 1
ATOM 681 O O . GLY A 1 90 ? -7.699 -12.951 -8.649 1.00 97.31 90 GLY A O 1
ATOM 682 N N . ALA A 1 91 ? -7.632 -13.641 -10.790 1.00 97.44 91 ALA A N 1
ATOM 683 C CA . ALA A 1 91 ? -9.072 -13.628 -11.013 1.00 97.44 91 ALA A CA 1
ATOM 684 C C . ALA A 1 91 ? -9.799 -14.643 -10.121 1.00 97.44 91 ALA A C 1
ATOM 686 O O . ALA A 1 91 ? -10.780 -14.286 -9.473 1.00 97.44 91 ALA A O 1
ATOM 687 N N . ALA A 1 92 ? -9.298 -15.879 -10.025 1.00 97.88 92 ALA A N 1
ATOM 688 C CA . ALA A 1 92 ? -9.875 -16.901 -9.156 1.00 97.88 92 ALA A CA 1
ATOM 689 C C . ALA A 1 92 ? -9.843 -16.468 -7.681 1.00 97.88 92 ALA A C 1
ATOM 691 O O . ALA A 1 92 ? -10.861 -16.550 -6.993 1.00 97.88 92 ALA A O 1
ATOM 692 N N . GLY A 1 93 ? -8.708 -15.937 -7.211 1.00 97.50 93 GLY A N 1
ATOM 693 C CA . GLY A 1 93 ? -8.575 -15.403 -5.856 1.00 97.50 93 GLY A CA 1
ATOM 694 C C . GLY A 1 93 ? -9.542 -14.249 -5.580 1.00 97.50 93 GLY A C 1
ATOM 695 O O . GLY A 1 93 ? -10.202 -14.247 -4.544 1.00 97.50 93 GLY A O 1
ATOM 696 N N . ALA A 1 94 ? -9.699 -13.313 -6.522 1.00 97.00 94 ALA A N 1
ATOM 697 C CA . ALA A 1 94 ? -10.635 -12.196 -6.392 1.00 97.00 94 ALA A CA 1
ATOM 698 C C . ALA A 1 94 ? -12.103 -12.658 -6.370 1.00 97.00 94 ALA A C 1
ATOM 700 O O . ALA A 1 94 ? -12.874 -12.211 -5.520 1.00 97.00 94 ALA A O 1
ATOM 701 N N . VAL A 1 95 ? -12.489 -13.589 -7.250 1.00 97.62 95 VAL A N 1
ATOM 702 C CA . VAL A 1 95 ? -13.845 -14.164 -7.273 1.00 97.62 95 VAL A CA 1
ATOM 703 C C . VAL A 1 95 ? -14.156 -14.857 -5.948 1.00 97.62 95 VAL A C 1
ATOM 705 O O . VAL A 1 95 ? -15.205 -14.602 -5.355 1.00 97.62 95 VAL A O 1
ATOM 708 N N . LEU A 1 96 ? -13.238 -15.685 -5.444 1.00 97.25 96 LEU A N 1
ATOM 709 C CA . LEU A 1 96 ? -13.399 -16.359 -4.154 1.00 97.25 96 LEU A CA 1
ATOM 710 C C . LEU A 1 96 ? -13.456 -15.363 -2.987 1.00 97.25 96 LEU A C 1
ATOM 712 O O . LEU A 1 96 ? -14.285 -15.516 -2.090 1.00 97.25 96 LEU A O 1
ATOM 716 N N . ALA A 1 97 ? -12.615 -14.327 -3.012 1.00 97.38 97 ALA A N 1
ATOM 717 C CA . ALA A 1 97 ? -12.564 -13.309 -1.972 1.00 97.38 97 ALA A CA 1
ATOM 718 C C . ALA A 1 97 ? -13.852 -12.482 -1.888 1.00 97.38 97 ALA A C 1
ATOM 720 O O . ALA A 1 97 ? -14.328 -12.221 -0.786 1.00 97.38 97 ALA A O 1
ATOM 721 N N . PHE A 1 98 ? -14.444 -12.089 -3.020 1.00 97.44 98 PHE A N 1
ATOM 722 C CA . PHE A 1 98 ? -15.549 -11.120 -3.057 1.00 97.44 98 PHE A CA 1
ATOM 723 C C . PHE A 1 98 ? -16.941 -11.725 -3.279 1.00 97.44 98 PHE A C 1
ATOM 725 O O . PHE A 1 98 ? -17.936 -11.001 -3.225 1.00 97.44 98 PHE A O 1
ATOM 732 N N . ARG A 1 99 ? -17.066 -13.051 -3.433 1.00 95.12 99 ARG A N 1
ATOM 733 C CA . ARG A 1 99 ? -18.364 -13.738 -3.575 1.00 95.12 99 ARG A CA 1
ATOM 734 C C . ARG A 1 99 ? -19.314 -13.442 -2.405 1.00 95.12 99 ARG A C 1
ATOM 736 O O . ARG A 1 99 ? -19.132 -13.973 -1.315 1.00 95.12 99 ARG A O 1
ATOM 743 N N . GLY A 1 100 ? -20.309 -12.580 -2.596 1.00 92.25 100 GLY A N 1
ATOM 744 C CA . GLY A 1 100 ? -21.232 -12.172 -1.524 1.00 92.25 100 GLY A CA 1
ATOM 745 C C . GLY A 1 100 ? -20.661 -11.179 -0.497 1.00 92.25 100 GLY A C 1
ATOM 746 O O . GLY A 1 100 ? -21.233 -11.056 0.575 1.00 92.25 100 GLY A O 1
ATOM 747 N N . ALA A 1 101 ? -19.548 -10.495 -0.797 1.00 93.44 101 ALA A N 1
ATOM 748 C CA . ALA A 1 101 ? -19.005 -9.394 0.019 1.00 93.44 101 ALA A CA 1
ATOM 749 C C . ALA A 1 101 ? -18.324 -8.342 -0.879 1.00 93.44 101 ALA A C 1
ATOM 751 O O . ALA A 1 101 ? -17.124 -8.087 -0.780 1.00 93.44 101 ALA A O 1
ATOM 752 N N . LEU A 1 102 ? -19.073 -7.800 -1.847 1.00 94.56 102 LEU A N 1
ATOM 753 C CA . LEU A 1 102 ? -18.549 -6.836 -2.829 1.00 94.56 102 LEU A CA 1
ATOM 754 C C . LEU A 1 102 ? -18.168 -5.492 -2.195 1.00 94.56 102 LEU A C 1
ATOM 756 O O . LEU A 1 102 ? -17.286 -4.794 -2.690 1.00 94.56 102 LEU A O 1
ATOM 760 N N . ASP A 1 103 ? -18.809 -5.139 -1.086 1.00 94.81 103 ASP A N 1
ATOM 761 C CA . ASP A 1 103 ? -18.541 -3.928 -0.319 1.00 94.81 103 ASP A CA 1
ATOM 762 C C . ASP A 1 103 ? -17.116 -3.904 0.258 1.00 94.81 103 ASP A C 1
ATOM 764 O O . ASP A 1 103 ? -16.503 -2.836 0.329 1.00 94.81 103 ASP A O 1
ATOM 768 N N . ALA A 1 104 ? -16.545 -5.073 0.569 1.00 96.88 104 ALA A N 1
ATOM 769 C CA . ALA A 1 104 ? -15.143 -5.220 0.955 1.00 96.88 104 ALA A CA 1
ATOM 770 C C . ALA A 1 104 ? -14.154 -4.882 -0.178 1.00 96.88 104 ALA A C 1
ATOM 772 O O . ALA A 1 104 ? -12.965 -4.711 0.081 1.00 96.88 104 ALA A O 1
ATOM 773 N N . GLY A 1 105 ? -14.623 -4.757 -1.426 1.00 96.69 105 GLY A N 1
ATOM 774 C CA . GLY A 1 105 ? -13.830 -4.296 -2.568 1.00 96.69 105 GLY A CA 1
ATOM 775 C C . GLY A 1 105 ? -13.717 -2.770 -2.681 1.00 96.69 105 GLY A C 1
ATOM 776 O O . GLY A 1 105 ? -12.909 -2.280 -3.472 1.00 96.69 105 GLY A O 1
ATOM 777 N N . ALA A 1 106 ? -14.480 -2.001 -1.893 1.00 96.62 106 ALA A N 1
ATOM 778 C CA . ALA A 1 106 ? -14.480 -0.538 -1.960 1.00 96.62 106 ALA A CA 1
ATOM 779 C C . ALA A 1 106 ? -13.087 0.104 -1.768 1.00 96.62 106 ALA A C 1
ATOM 781 O O . ALA A 1 106 ? -12.750 0.992 -2.553 1.00 96.62 106 ALA A O 1
ATOM 782 N N . PRO A 1 107 ? -12.226 -0.338 -0.822 1.00 97.62 107 PRO A N 1
ATOM 783 C CA . PRO A 1 107 ? -10.887 0.236 -0.682 1.00 97.62 107 PRO A CA 1
ATOM 784 C C . PRO A 1 107 ? -10.020 0.049 -1.937 1.00 97.62 107 PRO A C 1
ATOM 786 O O . PRO A 1 107 ? -9.300 0.971 -2.323 1.00 97.62 107 PRO A O 1
ATOM 789 N N . LEU A 1 108 ? -10.116 -1.107 -2.608 1.00 97.31 108 LEU A N 1
ATOM 790 C CA . LEU A 1 108 ? -9.407 -1.354 -3.872 1.00 97.31 108 LEU A CA 1
ATOM 791 C C . LEU A 1 108 ? -9.942 -0.465 -4.995 1.00 97.31 108 LEU A C 1
ATOM 793 O O . LEU A 1 108 ? -9.165 0.056 -5.795 1.00 97.31 108 LEU A O 1
ATOM 797 N N . LEU A 1 109 ? -11.262 -0.262 -5.041 1.00 96.25 109 LEU A N 1
ATOM 798 C CA . LEU A 1 109 ? -11.892 0.625 -6.015 1.00 96.25 109 LEU A CA 1
ATOM 799 C C . LEU A 1 109 ? -11.403 2.069 -5.839 1.00 96.25 109 LEU A C 1
ATOM 801 O O . LEU A 1 109 ? -11.039 2.708 -6.826 1.00 96.25 109 LEU A O 1
ATOM 805 N N . TYR A 1 110 ? -11.297 2.556 -4.600 1.00 95.75 110 TYR A N 1
ATOM 806 C CA . TYR A 1 110 ? -10.730 3.879 -4.313 1.00 95.75 110 TYR A CA 1
ATOM 807 C C . TYR A 1 110 ? -9.245 3.988 -4.682 1.00 95.75 110 TYR A C 1
ATOM 809 O O . TYR A 1 110 ? -8.790 5.061 -5.073 1.00 95.75 110 TYR A O 1
ATOM 817 N N . ALA A 1 111 ? -8.490 2.888 -4.617 1.00 96.88 111 ALA A N 1
ATOM 818 C CA . ALA A 1 111 ? -7.100 2.838 -5.066 1.00 96.88 111 ALA A CA 1
ATOM 819 C C . ALA A 1 111 ? -6.947 2.687 -6.594 1.00 96.88 111 ALA A C 1
ATOM 821 O O . ALA A 1 111 ? -5.848 2.876 -7.117 1.00 96.88 111 ALA A O 1
ATOM 822 N N . SER A 1 112 ? -8.015 2.386 -7.338 1.00 95.56 112 SER A N 1
ATOM 823 C CA . SER A 1 112 ? -7.935 2.146 -8.786 1.00 95.56 112 SER A CA 1
ATOM 824 C C . SER A 1 112 ? -7.354 3.311 -9.609 1.00 95.56 112 SER A C 1
ATOM 826 O O . SER A 1 112 ? -6.569 3.019 -10.516 1.00 95.56 112 SER A O 1
ATOM 828 N N . PRO A 1 113 ? -7.582 4.610 -9.294 1.00 97.44 113 PRO A N 1
ATOM 829 C CA . PRO A 1 113 ? -6.937 5.704 -10.026 1.00 97.44 113 PRO A CA 1
ATOM 830 C C . PRO A 1 113 ? -5.413 5.706 -9.850 1.00 97.44 113 PRO A C 1
ATOM 832 O O . PRO A 1 113 ? -4.671 6.005 -10.785 1.00 97.44 113 PRO A O 1
ATOM 835 N N . LEU A 1 114 ? -4.933 5.318 -8.664 1.00 96.56 114 LEU A N 1
ATOM 836 C CA . LEU A 1 114 ? -3.508 5.190 -8.360 1.00 96.56 114 LEU A CA 1
ATOM 837 C C . LEU A 1 114 ? -2.877 4.029 -9.135 1.00 96.56 114 LEU A C 1
ATOM 839 O O . LEU A 1 114 ? -1.784 4.169 -9.688 1.00 96.56 114 LEU A O 1
ATOM 843 N N . VAL A 1 115 ? -3.587 2.903 -9.229 1.00 94.44 115 VAL A N 1
ATOM 844 C CA . VAL A 1 115 ? -3.166 1.755 -10.044 1.00 94.44 115 VAL A CA 1
ATOM 845 C C . VAL A 1 115 ? -3.139 2.125 -11.530 1.00 94.44 115 VAL A C 1
ATOM 847 O O . VAL A 1 115 ? -2.159 1.830 -12.210 1.00 94.44 115 VAL A O 1
ATOM 850 N N . ALA A 1 116 ? -4.157 2.825 -12.036 1.00 95.06 116 ALA A N 1
ATOM 851 C CA . ALA A 1 116 ? -4.193 3.290 -13.423 1.00 95.06 116 ALA A CA 1
ATOM 852 C C . ALA A 1 116 ? -3.018 4.230 -13.740 1.00 95.06 116 ALA A C 1
ATOM 854 O O . ALA A 1 116 ? -2.351 4.070 -14.765 1.00 95.06 116 ALA A O 1
ATOM 855 N N . LEU A 1 117 ? -2.709 5.160 -12.830 1.00 95.50 117 LEU A N 1
ATOM 856 C CA . LEU A 1 117 ? -1.548 6.038 -12.951 1.00 95.50 117 LEU A CA 1
ATOM 857 C C . LEU A 1 117 ? -0.235 5.241 -12.966 1.00 95.50 117 LEU A C 1
ATOM 859 O O . LEU A 1 117 ? 0.631 5.503 -13.800 1.00 95.50 117 LEU A O 1
ATOM 863 N N . LEU A 1 118 ? -0.091 4.237 -12.097 1.00 92.69 118 LEU A N 1
ATOM 864 C CA . LEU A 1 118 ? 1.080 3.356 -12.077 1.00 92.69 118 LEU A CA 1
ATOM 865 C C . LEU A 1 118 ? 1.269 2.633 -13.420 1.00 92.69 118 LEU A C 1
ATOM 867 O O . LEU A 1 118 ? 2.362 2.673 -13.989 1.00 92.69 118 LEU A O 1
ATOM 871 N N . LEU A 1 119 ? 0.198 2.044 -13.961 1.00 90.44 119 LEU A N 1
ATOM 872 C CA . LEU A 1 119 ? 0.218 1.356 -15.256 1.00 90.44 119 LEU A CA 1
ATOM 873 C C . LEU A 1 119 ? 0.560 2.312 -16.409 1.00 90.44 119 LEU A C 1
ATOM 875 O O . LEU A 1 119 ? 1.313 1.949 -17.313 1.00 90.44 119 LEU A O 1
ATOM 879 N N . TRP A 1 120 ? 0.082 3.557 -16.355 1.00 91.88 120 TRP A N 1
ATOM 880 C CA . TRP A 1 120 ? 0.415 4.602 -17.328 1.00 91.88 120 TRP A CA 1
ATOM 881 C C . TRP A 1 120 ? 1.911 4.966 -17.322 1.00 91.88 120 TRP A C 1
ATOM 883 O O . TRP A 1 120 ? 2.498 5.194 -18.388 1.00 91.88 120 TRP A O 1
ATOM 893 N N . PHE A 1 121 ? 2.547 4.999 -16.144 1.00 92.00 121 PHE A N 1
ATOM 894 C CA . PHE A 1 121 ? 3.996 5.204 -16.008 1.00 92.00 121 PHE A CA 1
ATOM 895 C C . PHE A 1 121 ? 4.790 3.977 -16.475 1.00 92.00 121 PHE A C 1
ATOM 897 O O . PHE A 1 121 ? 5.816 4.124 -17.149 1.00 92.00 121 PHE A O 1
ATOM 904 N N . ASP A 1 122 ? 4.309 2.772 -16.167 1.00 88.31 122 ASP A N 1
ATOM 905 C CA . ASP A 1 122 ? 4.928 1.518 -16.605 1.00 88.31 122 ASP A CA 1
ATOM 906 C C . ASP A 1 122 ? 4.936 1.364 -18.119 1.00 88.31 122 ASP A C 1
ATOM 908 O O . ASP A 1 122 ? 5.976 1.024 -18.690 1.00 88.31 122 ASP A O 1
ATOM 912 N N . ALA A 1 123 ? 3.816 1.692 -18.766 1.00 86.69 123 ALA A N 1
ATOM 913 C CA . ALA A 1 123 ? 3.667 1.659 -20.216 1.00 86.69 123 ALA A CA 1
ATOM 914 C C . ALA A 1 123 ? 4.649 2.600 -20.940 1.00 86.69 123 ALA A C 1
ATOM 916 O O . ALA A 1 123 ? 5.007 2.351 -22.090 1.00 86.69 123 ALA A O 1
ATOM 917 N N . ARG A 1 124 ? 5.117 3.660 -20.264 1.00 88.69 124 ARG A N 1
ATOM 918 C CA . ARG A 1 124 ? 6.129 4.606 -20.772 1.00 88.69 124 ARG A CA 1
ATOM 919 C C . ARG A 1 124 ? 7.558 4.286 -20.329 1.00 88.69 124 ARG A C 1
ATOM 921 O O . ARG A 1 124 ? 8.457 5.086 -20.566 1.00 88.69 124 ARG A O 1
ATOM 928 N N . GLY A 1 125 ? 7.784 3.170 -19.636 1.00 86.38 125 GLY A N 1
ATOM 929 C CA . GLY A 1 125 ? 9.106 2.816 -19.111 1.00 86.38 125 GLY A CA 1
ATOM 930 C C . GLY A 1 125 ? 9.603 3.726 -17.978 1.00 86.38 125 GLY A C 1
ATOM 931 O O . GLY A 1 125 ? 10.771 3.647 -17.602 1.00 86.38 125 GLY A O 1
ATOM 932 N N . ARG A 1 126 ? 8.727 4.550 -17.389 1.00 89.31 126 ARG A N 1
ATOM 933 C CA . ARG A 1 126 ? 9.045 5.544 -16.348 1.00 89.31 126 ARG A CA 1
ATOM 934 C C . ARG A 1 126 ? 8.778 5.023 -14.932 1.00 89.31 126 ARG A C 1
ATOM 936 O O . ARG A 1 126 ? 8.471 5.781 -14.022 1.00 89.31 126 ARG A O 1
ATOM 943 N N . SER A 1 127 ? 8.904 3.713 -14.723 1.00 85.69 127 SER A N 1
ATOM 944 C CA . SER A 1 127 ? 8.537 3.054 -13.457 1.00 85.69 127 SER A CA 1
ATOM 945 C C . SER A 1 127 ? 9.421 3.429 -12.259 1.00 85.69 127 SER A C 1
ATOM 947 O O . SER A 1 127 ? 9.045 3.148 -11.129 1.00 85.69 127 SER A O 1
ATOM 949 N N . ARG A 1 128 ? 10.592 4.035 -12.505 1.00 86.31 128 ARG A N 1
ATOM 950 C CA . ARG A 1 128 ? 11.563 4.495 -11.487 1.00 86.31 128 ARG A CA 1
ATOM 951 C C . ARG A 1 128 ? 11.431 5.988 -11.158 1.00 86.31 128 ARG A C 1
ATOM 953 O O . ARG A 1 128 ? 12.248 6.571 -10.436 1.00 86.31 128 ARG A O 1
ATOM 960 N N . ASP A 1 129 ? 10.422 6.637 -11.725 1.00 92.88 129 ASP A N 1
ATOM 961 C CA . ASP A 1 129 ? 10.120 8.021 -11.404 1.00 92.88 129 ASP A CA 1
ATOM 962 C C . ASP A 1 129 ? 9.553 8.130 -9.989 1.00 92.88 129 ASP A C 1
ATOM 964 O O . ASP A 1 129 ? 9.066 7.166 -9.402 1.00 92.88 129 ASP A O 1
ATOM 968 N N . LEU A 1 130 ? 9.616 9.332 -9.420 1.00 92.56 130 LEU A N 1
ATOM 969 C CA . LEU A 1 130 ? 9.154 9.568 -8.052 1.00 92.56 130 LEU A CA 1
ATOM 970 C C . LEU A 1 130 ? 7.666 9.271 -7.874 1.00 92.56 130 LEU A C 1
ATOM 972 O O . LEU A 1 130 ? 7.277 8.668 -6.881 1.00 92.56 130 LEU A O 1
ATOM 976 N N . VAL A 1 131 ? 6.845 9.669 -8.843 1.00 95.50 131 VAL A N 1
ATOM 977 C CA . VAL A 1 131 ? 5.392 9.489 -8.781 1.00 95.50 131 VAL A CA 1
ATOM 978 C C . VAL A 1 131 ? 4.998 8.009 -8.647 1.00 95.50 131 VAL A C 1
ATOM 980 O O . VAL A 1 131 ? 4.355 7.683 -7.652 1.00 95.50 131 VAL A O 1
ATOM 983 N N . PRO A 1 132 ? 5.386 7.087 -9.554 1.00 93.06 132 PRO A N 1
ATOM 984 C CA . PRO A 1 132 ? 5.022 5.676 -9.417 1.00 93.06 132 PRO A CA 1
ATOM 985 C C . PRO A 1 132 ? 5.618 5.018 -8.167 1.00 93.06 132 PRO A C 1
ATOM 987 O O . PRO A 1 132 ? 4.949 4.182 -7.562 1.00 93.06 132 PRO A O 1
ATOM 990 N N . GLU A 1 133 ? 6.818 5.418 -7.728 1.00 94.19 133 GLU A N 1
ATOM 991 C CA . GLU A 1 133 ? 7.404 4.911 -6.479 1.00 94.19 133 GLU A CA 1
ATOM 992 C C . GLU A 1 133 ? 6.612 5.326 -5.229 1.00 94.19 133 GLU A C 1
ATOM 994 O O . GLU A 1 133 ? 6.560 4.560 -4.271 1.00 94.19 133 GLU A O 1
ATOM 999 N N . LEU A 1 134 ? 5.982 6.507 -5.229 1.00 94.81 134 LEU A N 1
ATOM 1000 C CA . LEU A 1 134 ? 5.132 6.976 -4.126 1.00 94.81 134 LEU A CA 1
ATOM 1001 C C . LEU A 1 134 ? 3.722 6.386 -4.184 1.00 94.81 134 LEU A C 1
ATOM 1003 O O . LEU A 1 134 ? 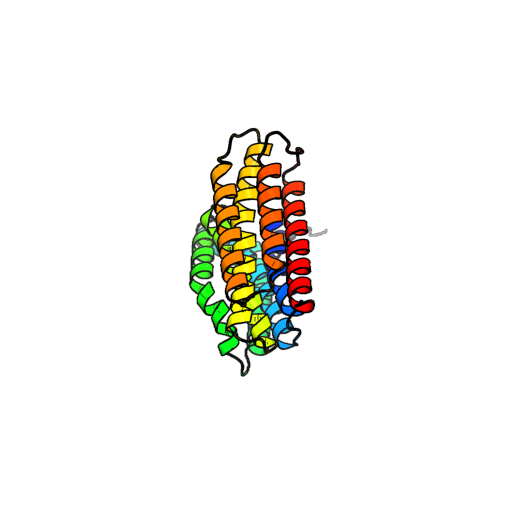3.154 6.015 -3.159 1.00 94.81 134 LEU A O 1
ATOM 1007 N N . VAL A 1 135 ? 3.152 6.307 -5.382 1.00 94.94 135 VAL A N 1
ATOM 1008 C CA . VAL A 1 135 ? 1.757 5.913 -5.593 1.00 94.94 135 VAL A CA 1
ATOM 1009 C C . VAL A 1 135 ? 1.561 4.405 -5.423 1.00 94.94 135 VAL A C 1
ATOM 1011 O O . VAL A 1 135 ? 0.564 3.985 -4.835 1.00 94.94 135 VAL A O 1
ATOM 1014 N N . ALA A 1 136 ? 2.516 3.585 -5.874 1.00 94.06 136 ALA A N 1
ATOM 1015 C CA . ALA A 1 136 ? 2.430 2.128 -5.777 1.00 94.06 136 ALA A CA 1
ATOM 1016 C C . ALA A 1 136 ? 2.208 1.604 -4.342 1.00 94.06 136 ALA A C 1
ATOM 1018 O O . ALA A 1 136 ? 1.252 0.853 -4.138 1.00 94.06 136 ALA A O 1
ATOM 1019 N N . PRO A 1 137 ? 3.011 1.978 -3.326 1.00 94.88 137 PRO A N 1
ATOM 1020 C CA . PRO A 1 137 ? 2.796 1.477 -1.973 1.00 94.88 137 PRO A CA 1
ATOM 1021 C C . PRO A 1 137 ? 1.507 2.001 -1.326 1.00 94.88 137 PRO A C 1
ATOM 1023 O O . PRO A 1 137 ? 0.890 1.284 -0.544 1.00 94.88 137 PRO A O 1
ATOM 1026 N N . VAL A 1 138 ? 1.06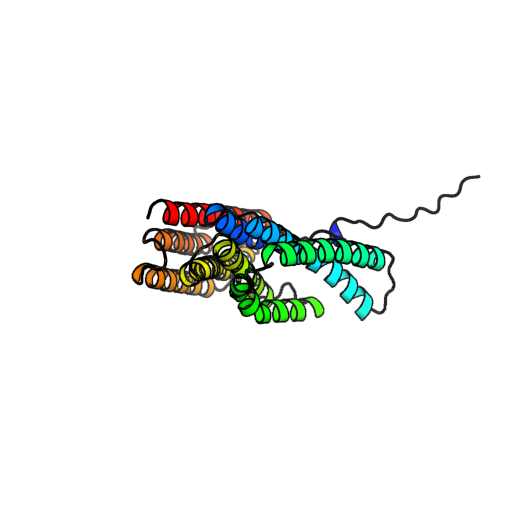2 3.214 -1.672 1.00 95.25 138 VAL A N 1
ATOM 1027 C CA . VAL A 1 138 ? -0.227 3.753 -1.202 1.00 95.25 138 VAL A CA 1
ATOM 1028 C C . VAL A 1 138 ? -1.392 2.958 -1.793 1.00 95.25 138 VAL A C 1
ATOM 1030 O O . VAL A 1 138 ? -2.329 2.620 -1.075 1.00 95.25 138 VAL A O 1
ATOM 1033 N N . ALA A 1 139 ? -1.315 2.589 -3.074 1.00 96.69 139 ALA A N 1
ATOM 1034 C CA . ALA A 1 139 ? -2.303 1.710 -3.688 1.00 96.69 139 ALA A CA 1
ATOM 1035 C C . ALA A 1 139 ? -2.311 0.323 -3.022 1.00 96.69 139 ALA A C 1
ATOM 1037 O O . ALA A 1 139 ? -3.377 -0.181 -2.675 1.00 96.69 139 ALA A O 1
ATOM 1038 N N . LEU A 1 140 ? -1.137 -0.268 -2.772 1.00 97.12 140 LEU A N 1
ATOM 1039 C CA . LEU A 1 140 ? -1.018 -1.569 -2.098 1.00 97.12 140 LEU A CA 1
ATOM 1040 C C . LEU A 1 140 ? -1.567 -1.547 -0.664 1.00 97.12 140 LEU A C 1
ATOM 1042 O O . LEU A 1 140 ? -2.147 -2.536 -0.223 1.00 97.12 140 LEU A O 1
ATOM 1046 N N . ALA A 1 141 ? -1.468 -0.419 0.045 1.00 97.75 141 ALA A N 1
ATOM 1047 C CA . ALA A 1 141 ? -2.023 -0.277 1.389 1.00 97.75 141 ALA A CA 1
ATOM 1048 C C . ALA A 1 141 ? -3.541 -0.546 1.453 1.00 97.75 141 ALA A C 1
ATOM 1050 O O . ALA A 1 141 ? -4.028 -1.020 2.481 1.00 97.75 141 ALA A O 1
ATOM 1051 N N . SER A 1 142 ? -4.291 -0.314 0.365 1.00 97.94 142 SER A N 1
ATOM 1052 C CA . SER A 1 142 ? -5.739 -0.602 0.276 1.00 97.94 142 SER A CA 1
ATOM 1053 C C . SER A 1 142 ? -6.096 -2.089 0.437 1.00 97.94 142 SER A C 1
ATOM 1055 O O . SER A 1 142 ? -7.214 -2.432 0.839 1.00 97.94 142 SER A O 1
ATOM 1057 N N . VAL A 1 143 ? -5.132 -2.983 0.184 1.00 98.38 143 VAL A N 1
ATOM 1058 C CA . VAL A 1 143 ? -5.292 -4.431 0.363 1.00 98.38 143 VAL A CA 1
ATOM 1059 C C . VAL A 1 143 ? -5.550 -4.768 1.834 1.00 98.38 143 VAL A C 1
ATOM 1061 O O . VAL A 1 143 ? -6.398 -5.612 2.109 1.00 98.38 143 VAL A O 1
ATOM 1064 N N . ALA A 1 144 ? -4.911 -4.065 2.779 1.00 98.44 144 ALA A N 1
ATOM 1065 C CA . ALA A 1 144 ? -5.111 -4.300 4.212 1.00 98.44 144 ALA A CA 1
ATOM 1066 C C . ALA A 1 144 ? -6.562 -4.050 4.646 1.00 98.44 144 ALA A C 1
ATOM 1068 O O . ALA A 1 144 ? -7.146 -4.901 5.312 1.00 98.44 144 ALA A O 1
ATOM 1069 N N . ALA A 1 145 ? -7.161 -2.924 4.231 1.00 98.31 145 ALA A N 1
ATOM 1070 C CA . ALA A 1 145 ? -8.562 -2.624 4.523 1.00 98.31 145 ALA A CA 1
ATOM 1071 C C . ALA A 1 145 ? -9.498 -3.684 3.941 1.00 98.31 145 ALA A C 1
ATOM 1073 O O . ALA A 1 145 ? -10.408 -4.151 4.617 1.00 98.31 145 ALA A O 1
ATOM 1074 N N . SER A 1 146 ? -9.255 -4.091 2.697 1.00 98.50 146 SER A N 1
ATOM 1075 C CA . SER A 1 146 ? -10.109 -5.065 2.015 1.00 98.50 146 SER A CA 1
ATOM 1076 C C . SER A 1 146 ? -10.027 -6.442 2.681 1.00 98.50 146 SER A C 1
ATOM 1078 O O . SER A 1 146 ? -11.054 -7.068 2.922 1.00 98.50 146 SER A O 1
ATOM 1080 N N . ILE A 1 147 ? -8.824 -6.887 3.068 1.00 98.75 147 ILE A N 1
ATOM 1081 C CA . ILE A 1 147 ? -8.642 -8.112 3.863 1.00 98.75 147 ILE A CA 1
ATOM 1082 C C . ILE A 1 147 ? -9.355 -7.988 5.215 1.00 98.75 147 ILE A C 1
ATOM 1084 O O . ILE A 1 147 ? -10.056 -8.917 5.610 1.00 98.75 147 ILE A O 1
ATOM 1088 N N . ALA A 1 148 ? -9.227 -6.845 5.897 1.00 98.31 148 ALA A N 1
ATOM 1089 C CA . ALA A 1 148 ? -9.870 -6.622 7.186 1.00 98.31 148 ALA A CA 1
ATOM 1090 C C . ALA A 1 148 ? -11.402 -6.687 7.097 1.00 98.31 148 ALA A C 1
ATOM 1092 O O . ALA A 1 148 ? -12.036 -7.394 7.880 1.00 98.31 148 ALA A O 1
ATOM 1093 N N . MET A 1 149 ? -11.996 -6.026 6.100 1.00 98.56 149 MET A N 1
ATOM 1094 C CA . MET A 1 149 ? -13.441 -6.080 5.846 1.00 98.56 149 MET A CA 1
ATOM 1095 C C . MET A 1 149 ? -13.915 -7.502 5.520 1.00 98.56 149 MET A C 1
ATOM 1097 O O . MET A 1 149 ? -14.951 -7.931 6.018 1.00 98.56 149 MET A O 1
ATOM 1101 N N . LEU A 1 150 ? -13.136 -8.271 4.750 1.00 98.38 150 LEU A N 1
ATOM 1102 C CA . LEU A 1 150 ? -13.430 -9.685 4.480 1.00 98.38 150 LEU A CA 1
ATOM 1103 C C . LEU A 1 150 ? -13.354 -10.573 5.732 1.00 98.38 150 LEU A C 1
ATOM 1105 O O . LEU A 1 150 ? -13.994 -11.623 5.769 1.00 98.38 150 LEU A O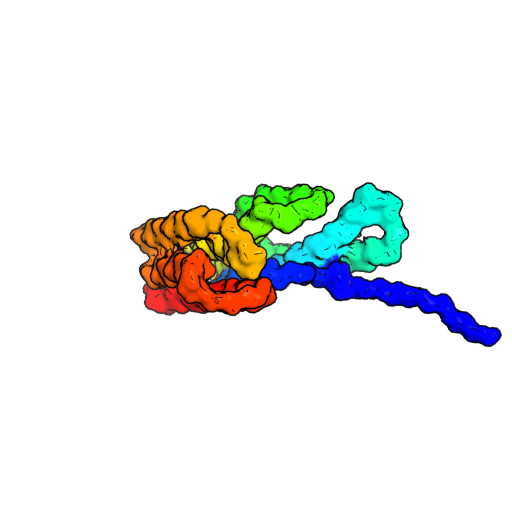 1
ATOM 1109 N N . GLY A 1 151 ? -12.589 -10.158 6.744 1.00 97.19 151 GLY A N 1
ATOM 1110 C CA . GLY A 1 151 ? -12.565 -10.756 8.079 1.00 97.19 151 GLY A CA 1
ATOM 1111 C C . GLY A 1 151 ? -13.602 -10.176 9.049 1.00 97.19 151 GLY A C 1
ATOM 1112 O O . GLY A 1 151 ? -13.525 -10.462 10.240 1.00 97.19 151 GLY A O 1
ATOM 1113 N N . GLY A 1 152 ? -14.552 -9.366 8.569 1.00 96.25 152 GLY A N 1
ATOM 1114 C CA . GLY A 1 152 ? -15.666 -8.833 9.361 1.00 96.25 152 GLY A CA 1
ATOM 1115 C C . GLY A 1 152 ? -15.384 -7.518 10.090 1.00 96.25 152 GLY A C 1
ATOM 1116 O O . GLY A 1 152 ? -16.204 -7.091 10.901 1.00 96.25 152 GLY A O 1
ATOM 1117 N N . TRP A 1 153 ? -14.253 -6.855 9.831 1.00 96.62 153 TRP A N 1
ATOM 1118 C CA . TRP A 1 153 ? -13.965 -5.570 10.469 1.00 96.62 153 TRP A CA 1
ATOM 1119 C C . TRP A 1 153 ? -14.872 -4.446 9.945 1.00 96.62 153 TRP A C 1
ATOM 1121 O O . TRP A 1 153 ? -15.157 -4.390 8.743 1.00 96.62 153 TRP A O 1
ATOM 1131 N N . PRO A 1 154 ? -15.250 -3.478 10.804 1.00 95.69 154 PRO A N 1
ATOM 1132 C CA . PRO A 1 154 ? -15.941 -2.271 10.371 1.00 95.69 154 PRO A CA 1
ATOM 1133 C C . PRO A 1 154 ? -15.141 -1.499 9.315 1.00 95.69 154 PRO A C 1
ATOM 1135 O O . PRO A 1 154 ? -13.917 -1.361 9.410 1.00 95.69 154 PRO A O 1
ATOM 1138 N N . ARG A 1 155 ? -15.846 -0.924 8.331 1.00 96.38 155 ARG A N 1
ATOM 1139 C CA . ARG A 1 155 ? -15.241 -0.175 7.214 1.00 96.38 155 ARG A CA 1
ATOM 1140 C C . ARG A 1 155 ? -14.304 0.942 7.686 1.00 96.38 155 ARG A C 1
ATOM 1142 O O . ARG A 1 155 ? -13.252 1.141 7.091 1.00 96.38 155 ARG A O 1
ATOM 1149 N N . THR A 1 156 ? -14.671 1.667 8.740 1.00 95.88 156 THR A N 1
ATOM 1150 C CA . THR A 1 156 ? -13.881 2.783 9.287 1.00 95.88 156 THR A CA 1
ATOM 1151 C C . THR A 1 156 ? -12.527 2.318 9.824 1.00 95.88 156 THR A C 1
ATOM 1153 O O . THR A 1 156 ? -11.496 2.845 9.409 1.00 95.88 156 THR A O 1
ATOM 1156 N N . SER A 1 157 ? -12.512 1.289 10.674 1.00 95.06 157 SER A N 1
ATOM 1157 C CA . SER A 1 157 ? -11.286 0.697 11.224 1.00 95.06 157 SER A CA 1
ATOM 1158 C C . SER A 1 157 ? -10.427 0.059 10.131 1.00 95.06 157 SER A C 1
ATOM 1160 O O . SER A 1 157 ? -9.210 0.225 10.123 1.00 95.06 157 SER A O 1
ATOM 1162 N N . ALA A 1 158 ? -11.053 -0.608 9.159 1.00 97.25 158 ALA A N 1
ATOM 1163 C CA . ALA A 1 158 ? -10.354 -1.179 8.015 1.00 97.25 158 ALA A CA 1
ATOM 1164 C C . ALA A 1 158 ? -9.643 -0.102 7.175 1.00 97.25 158 ALA A C 1
ATOM 1166 O O . ALA A 1 158 ? -8.451 -0.224 6.896 1.00 97.25 158 ALA A O 1
ATOM 1167 N N . LEU A 1 159 ? -10.337 0.989 6.825 1.00 97.25 159 LEU A N 1
ATOM 1168 C CA . LEU A 1 159 ? -9.742 2.116 6.098 1.00 97.25 159 LEU A CA 1
ATOM 1169 C C . LEU A 1 159 ? -8.628 2.803 6.900 1.00 97.25 159 LEU A C 1
ATOM 1171 O O . LEU A 1 159 ? -7.638 3.237 6.306 1.00 97.25 159 LEU A O 1
ATOM 1175 N N . ALA A 1 160 ? -8.738 2.851 8.232 1.00 97.00 160 ALA A N 1
ATOM 1176 C CA . ALA A 1 160 ? -7.668 3.353 9.087 1.00 97.00 160 ALA A CA 1
ATOM 1177 C C . ALA A 1 160 ? -6.379 2.523 8.936 1.00 97.00 160 ALA A C 1
ATOM 1179 O O . ALA A 1 160 ? -5.302 3.109 8.845 1.00 97.00 160 ALA A O 1
ATOM 1180 N N . LEU A 1 161 ? -6.458 1.190 8.802 1.00 97.31 161 LEU A N 1
ATOM 1181 C CA . LEU A 1 161 ? -5.277 0.346 8.543 1.00 97.31 161 LEU A CA 1
ATOM 1182 C C . LEU A 1 161 ? -4.581 0.713 7.226 1.00 97.31 161 LEU A C 1
ATOM 1184 O O . LEU A 1 161 ? -3.354 0.825 7.180 1.00 97.31 161 LEU A O 1
ATOM 1188 N N . SER A 1 162 ? -5.353 0.948 6.163 1.00 97.75 162 SER A N 1
ATOM 1189 C CA . SER A 1 162 ? -4.800 1.416 4.888 1.00 97.75 162 SER A CA 1
ATOM 1190 C C . SER A 1 162 ? -4.169 2.800 5.008 1.00 97.75 162 SER A C 1
ATOM 1192 O O . SER A 1 162 ? -3.082 3.016 4.472 1.00 97.75 162 SER A O 1
ATOM 1194 N N . ALA A 1 163 ? -4.798 3.719 5.745 1.00 97.69 163 ALA A N 1
ATOM 1195 C CA . ALA A 1 163 ? -4.236 5.041 6.002 1.00 97.69 163 ALA A CA 1
ATOM 1196 C C . ALA A 1 163 ? -2.904 4.950 6.763 1.00 97.69 163 ALA A C 1
ATOM 1198 O O . ALA A 1 163 ? -1.931 5.572 6.346 1.00 97.69 163 ALA A O 1
ATOM 1199 N N . LEU A 1 164 ? -2.824 4.125 7.814 1.00 98.25 164 LEU A N 1
ATOM 1200 C CA . LEU A 1 164 ? -1.583 3.876 8.553 1.00 98.25 164 LEU A CA 1
ATOM 1201 C C . LEU A 1 164 ? -0.472 3.377 7.612 1.00 98.25 164 LEU A C 1
ATOM 1203 O O . LEU A 1 164 ? 0.600 3.974 7.518 1.00 98.25 164 LEU A O 1
ATOM 1207 N N . LEU A 1 165 ? -0.732 2.324 6.839 1.00 98.12 165 LEU A N 1
ATOM 1208 C CA . LEU A 1 165 ? 0.278 1.776 5.930 1.00 98.12 165 LEU A CA 1
ATOM 1209 C C . LEU A 1 165 ? 0.708 2.774 4.843 1.00 98.12 165 LEU A C 1
ATOM 1211 O O . LEU A 1 165 ? 1.900 2.861 4.544 1.00 98.12 165 LEU A O 1
ATOM 1215 N N . ALA A 1 166 ? -0.214 3.579 4.309 1.00 97.69 166 ALA A N 1
ATOM 1216 C CA . ALA A 1 166 ? 0.112 4.650 3.368 1.00 97.69 166 ALA A CA 1
ATOM 1217 C C . ALA A 1 166 ? 0.990 5.740 4.013 1.00 97.69 166 ALA A C 1
ATOM 1219 O O . ALA A 1 166 ? 2.016 6.123 3.444 1.00 97.69 166 ALA A O 1
ATOM 1220 N N . LEU A 1 167 ? 0.637 6.187 5.225 1.00 98.06 167 LEU A N 1
ATOM 1221 C CA . LEU A 1 167 ? 1.386 7.176 6.012 1.00 98.06 167 LEU A CA 1
ATOM 1222 C C . LEU A 1 167 ? 2.760 6.665 6.454 1.00 98.06 167 LEU A C 1
ATOM 1224 O O . LEU A 1 167 ? 3.648 7.465 6.726 1.00 98.06 167 LEU A O 1
ATOM 1228 N N . ARG A 1 168 ? 2.963 5.347 6.510 1.00 96.88 168 ARG A N 1
ATOM 1229 C CA . ARG A 1 168 ? 4.271 4.727 6.750 1.00 96.88 168 ARG A CA 1
ATOM 1230 C C . ARG A 1 168 ? 5.097 4.632 5.468 1.00 96.88 168 ARG A C 1
ATOM 1232 O O . ARG A 1 168 ? 6.294 4.928 5.466 1.00 96.88 168 ARG A O 1
ATOM 1239 N N . ALA A 1 169 ? 4.473 4.192 4.380 1.00 95.56 169 ALA A N 1
ATOM 1240 C CA . ALA A 1 169 ? 5.178 3.868 3.152 1.00 95.56 169 ALA A CA 1
ATOM 1241 C C . ALA A 1 169 ? 5.591 5.111 2.354 1.00 95.56 169 ALA A C 1
ATOM 1243 O O . ALA A 1 169 ? 6.722 5.183 1.874 1.00 95.56 169 ALA A O 1
ATOM 1244 N N . PHE A 1 170 ? 4.715 6.114 2.264 1.00 95.81 170 PHE A N 1
ATOM 1245 C CA . PHE A 1 170 ? 4.984 7.331 1.499 1.00 95.81 170 PHE A CA 1
ATOM 1246 C C . PHE A 1 170 ? 6.233 8.085 2.013 1.00 95.81 170 PHE A C 1
ATOM 1248 O O . PHE A 1 170 ? 7.134 8.361 1.212 1.00 95.81 170 PHE A O 1
ATOM 1255 N N . PRO A 1 171 ? 6.394 8.350 3.328 1.00 96.56 171 PRO A N 1
ATOM 1256 C CA . PRO A 1 171 ? 7.614 8.974 3.837 1.00 96.56 171 PRO A CA 1
ATOM 1257 C C . PRO A 1 171 ? 8.846 8.062 3.725 1.00 96.56 171 PRO A C 1
ATOM 1259 O O . PRO A 1 171 ? 9.950 8.559 3.492 1.00 96.56 171 PRO A O 1
ATOM 1262 N N . SER A 1 172 ? 8.678 6.737 3.847 1.00 95.31 172 SER A N 1
ATOM 1263 C CA . SER A 1 172 ? 9.769 5.759 3.702 1.00 95.31 172 SER A CA 1
ATOM 1264 C C . SER A 1 172 ? 10.402 5.811 2.306 1.00 95.31 172 SER A C 1
ATOM 1266 O O . SER A 1 172 ? 11.628 5.848 2.199 1.00 95.31 172 SER A O 1
ATOM 1268 N N . VAL A 1 173 ? 9.606 5.934 1.237 1.00 94.88 173 VAL A N 1
ATOM 1269 C CA . VAL A 1 173 ? 10.123 6.093 -0.138 1.00 94.88 173 VAL A CA 1
ATOM 1270 C C . VAL A 1 173 ? 10.990 7.350 -0.266 1.00 94.88 173 VAL A C 1
ATOM 1272 O O . VAL A 1 173 ? 12.116 7.285 -0.769 1.00 94.88 173 VAL A O 1
ATOM 1275 N N . LEU A 1 174 ? 10.512 8.493 0.238 1.00 96.00 174 LEU A N 1
ATOM 1276 C CA . LEU A 1 174 ? 11.274 9.749 0.219 1.00 96.00 174 LEU A CA 1
ATOM 1277 C C . LEU A 1 174 ? 12.567 9.640 1.030 1.00 96.00 174 LEU A C 1
ATOM 1279 O O . LEU A 1 174 ? 13.626 10.077 0.572 1.00 96.00 174 LEU A O 1
ATOM 1283 N N . TYR A 1 175 ? 12.493 9.014 2.207 1.00 95.56 175 TYR A N 1
ATOM 1284 C CA . TYR A 1 175 ? 13.656 8.738 3.040 1.00 95.56 175 TYR A CA 1
ATOM 1285 C C . TYR A 1 175 ? 14.687 7.892 2.296 1.00 95.56 175 TYR A C 1
ATOM 1287 O O . TYR A 1 175 ? 15.847 8.294 2.236 1.00 95.56 175 TYR A O 1
ATOM 1295 N N . VAL A 1 176 ? 14.289 6.776 1.676 1.00 93.50 176 VAL A N 1
ATOM 1296 C CA . VAL A 1 176 ? 15.210 5.903 0.932 1.00 93.50 176 VAL A CA 1
ATOM 1297 C C . VAL A 1 176 ? 15.865 6.650 -0.217 1.00 93.50 176 VAL A C 1
ATOM 1299 O O . VAL A 1 176 ? 17.082 6.565 -0.373 1.00 93.50 176 VAL A O 1
ATOM 1302 N N . ARG A 1 177 ? 15.109 7.423 -1.004 1.00 92.62 177 ARG A N 1
ATOM 1303 C CA . ARG A 1 177 ? 15.684 8.175 -2.130 1.00 92.62 177 ARG A CA 1
ATOM 1304 C C . ARG A 1 177 ? 16.702 9.211 -1.666 1.00 92.62 177 ARG A C 1
ATOM 1306 O O . ARG A 1 177 ? 17.793 9.282 -2.237 1.00 92.62 177 ARG A O 1
ATOM 1313 N N . SER A 1 178 ? 16.383 9.985 -0.628 1.00 94.69 178 SER A N 1
ATOM 1314 C CA . SER A 1 178 ? 17.341 10.930 -0.043 1.00 94.69 178 SER A CA 1
ATOM 1315 C C . SER A 1 178 ? 18.530 10.198 0.576 1.00 94.69 178 SER A C 1
ATOM 1317 O O . SER A 1 178 ? 19.673 10.598 0.375 1.00 94.69 178 SER A O 1
ATOM 1319 N N . ARG A 1 179 ? 18.303 9.063 1.239 1.00 92.94 179 ARG A N 1
ATOM 1320 C CA . ARG A 1 179 ? 19.369 8.270 1.847 1.00 92.94 179 ARG A CA 1
ATOM 1321 C C . ARG A 1 179 ? 20.336 7.711 0.808 1.00 92.94 179 ARG A C 1
ATOM 1323 O O . ARG A 1 179 ? 21.539 7.861 0.970 1.00 92.94 179 ARG A O 1
ATOM 1330 N N . LEU A 1 180 ? 19.837 7.133 -0.281 1.00 91.94 180 LEU A N 1
ATOM 1331 C CA . LEU A 1 180 ? 20.675 6.612 -1.364 1.00 91.94 180 LEU A CA 1
ATOM 1332 C C . LEU A 1 180 ? 21.487 7.721 -2.044 1.00 91.94 180 LEU A C 1
ATOM 1334 O O . LEU A 1 180 ? 22.648 7.510 -2.384 1.00 91.94 180 LEU A O 1
ATOM 1338 N N . ARG A 1 181 ? 20.918 8.924 -2.199 1.00 91.62 181 ARG A N 1
ATOM 1339 C CA . ARG A 1 181 ? 21.662 10.088 -2.708 1.00 91.62 181 ARG A CA 1
ATOM 1340 C C . ARG A 1 181 ? 22.808 10.487 -1.773 1.00 91.62 181 ARG A C 1
ATOM 1342 O O . ARG A 1 181 ? 23.905 10.712 -2.277 1.00 91.62 181 ARG A O 1
ATOM 1349 N N . LEU A 1 182 ? 22.575 10.505 -0.456 1.00 91.50 182 LEU A N 1
ATOM 1350 C CA . LEU A 1 182 ? 23.623 10.757 0.546 1.00 91.50 182 LEU A CA 1
ATOM 1351 C C . LEU A 1 182 ? 24.743 9.712 0.503 1.00 91.50 182 LEU A C 1
ATOM 1353 O O . LEU A 1 182 ? 25.909 10.062 0.682 1.00 91.50 182 LEU A O 1
ATOM 1357 N N . GLU A 1 183 ? 24.413 8.433 0.306 1.00 90.00 183 GLU A N 1
ATOM 1358 C CA . GLU A 1 183 ? 25.422 7.364 0.209 1.00 90.00 183 GLU A CA 1
ATOM 1359 C C . GLU A 1 183 ? 26.229 7.449 -1.093 1.00 90.00 183 GLU A C 1
ATOM 1361 O O . GLU A 1 183 ? 27.403 7.098 -1.110 1.00 90.00 183 GLU A O 1
ATOM 1366 N N . HIS A 1 184 ? 25.647 7.994 -2.162 1.00 89.62 184 HIS A N 1
ATOM 1367 C CA . HIS A 1 184 ? 26.357 8.303 -3.407 1.00 89.62 184 HIS A CA 1
ATOM 1368 C C . HIS A 1 184 ? 27.107 9.649 -3.373 1.00 89.62 184 HIS A C 1
ATOM 1370 O O . HIS A 1 184 ? 27.457 10.174 -4.428 1.00 89.62 184 HIS A O 1
ATOM 1376 N N . GLY A 1 185 ? 27.314 10.240 -2.190 1.00 87.88 185 GLY A N 1
ATOM 1377 C CA . GLY A 1 185 ? 28.062 11.492 -2.029 1.00 87.88 185 GLY A CA 1
ATOM 1378 C C . GLY A 1 185 ? 27.368 12.730 -2.603 1.00 87.88 185 GLY A C 1
ATOM 1379 O O . GLY A 1 185 ? 28.005 13.765 -2.769 1.00 87.88 185 GLY A O 1
ATOM 1380 N N . ARG A 1 186 ? 26.072 12.645 -2.922 1.00 89.81 186 ARG A N 1
ATOM 1381 C CA . ARG A 1 186 ? 25.270 13.800 -3.345 1.00 89.81 186 ARG A CA 1
ATOM 1382 C C . ARG A 1 186 ? 24.670 14.469 -2.115 1.00 89.81 186 ARG A C 1
ATOM 1384 O O . ARG A 1 186 ? 24.449 13.794 -1.114 1.00 89.81 186 ARG A O 1
ATOM 1391 N N . ASP A 1 187 ? 24.323 15.748 -2.228 1.00 87.75 187 ASP A N 1
ATOM 1392 C CA . ASP A 1 187 ? 23.578 16.475 -1.197 1.00 87.75 187 ASP A CA 1
ATOM 1393 C C . ASP A 1 187 ? 22.075 16.497 -1.544 1.00 87.75 187 ASP A C 1
ATOM 1395 O O . ASP A 1 187 ? 21.660 17.162 -2.500 1.00 87.75 187 ASP A O 1
ATOM 1399 N N . PRO A 1 188 ? 21.228 15.675 -0.901 1.00 89.94 188 PRO A N 1
ATOM 1400 C CA . PRO A 1 188 ? 19.795 15.680 -1.124 1.00 89.94 188 PRO A CA 1
ATOM 1401 C C . PRO A 1 188 ? 19.082 16.592 -0.133 1.00 89.94 188 PRO A C 1
ATOM 1403 O O . PRO A 1 188 ? 19.504 16.799 1.002 1.00 89.94 188 PRO A O 1
ATOM 1406 N N . ASN A 1 189 ? 17.887 17.028 -0.522 1.00 90.75 189 ASN A N 1
ATOM 1407 C CA . ASN A 1 189 ? 16.996 17.716 0.393 1.00 90.75 189 ASN A CA 1
ATOM 1408 C C . ASN A 1 189 ? 16.550 16.766 1.525 1.00 90.75 189 ASN A C 1
ATOM 1410 O O . ASN A 1 189 ? 15.734 15.860 1.325 1.00 90.75 189 ASN A O 1
ATOM 1414 N N . ARG A 1 190 ? 17.099 16.985 2.724 1.00 92.69 190 ARG A N 1
ATOM 1415 C CA . ARG A 1 190 ? 16.749 16.263 3.958 1.00 92.69 190 ARG A CA 1
ATOM 1416 C C . ARG A 1 190 ? 15.450 16.746 4.604 1.00 92.69 190 ARG A C 1
ATOM 1418 O O . ARG A 1 190 ? 14.832 15.990 5.347 1.00 92.69 190 ARG A O 1
ATOM 1425 N N . TYR A 1 191 ? 15.028 17.973 4.310 1.00 94.38 191 TYR A N 1
ATOM 1426 C CA . TYR A 1 191 ? 13.858 18.596 4.925 1.00 94.38 191 TYR A CA 1
ATOM 1427 C C . TYR A 1 191 ? 12.554 18.008 4.395 1.00 94.38 191 TYR A C 1
ATOM 1429 O O . TYR A 1 191 ? 11.629 17.815 5.172 1.00 94.38 191 TYR A O 1
ATOM 1437 N N . VAL A 1 192 ? 12.494 17.645 3.110 1.00 95.88 192 VAL A N 1
ATOM 1438 C CA . VAL A 1 192 ? 11.281 17.056 2.519 1.00 95.88 192 VAL A CA 1
ATOM 1439 C C . VAL A 1 192 ? 10.905 15.720 3.184 1.00 95.88 192 VAL A C 1
ATOM 1441 O O . VAL A 1 192 ? 9.796 15.635 3.706 1.00 95.88 192 VAL A O 1
ATOM 1444 N N . PRO A 1 193 ? 11.782 14.695 3.271 1.00 96.56 193 PRO A N 1
ATOM 1445 C CA . PRO A 1 193 ? 11.440 13.466 3.989 1.00 96.56 193 PRO A CA 1
ATOM 1446 C C . PRO A 1 193 ? 11.069 13.706 5.458 1.00 96.56 193 PRO A C 1
ATOM 1448 O O . PRO A 1 193 ? 10.151 13.060 5.957 1.00 96.56 193 PRO A O 1
ATOM 1451 N N . LEU A 1 194 ? 11.747 14.636 6.142 1.00 97.38 194 LEU A N 1
ATOM 1452 C CA . LEU A 1 194 ? 11.463 14.971 7.540 1.00 97.38 194 LEU A CA 1
ATOM 1453 C C . LEU A 1 194 ? 10.088 15.611 7.724 1.00 97.38 194 LEU A C 1
ATOM 1455 O O . LEU A 1 194 ? 9.328 15.173 8.583 1.00 97.38 194 LEU A O 1
ATOM 1459 N N . ALA A 1 195 ? 9.753 16.601 6.899 1.00 97.94 195 ALA A N 1
ATOM 1460 C CA . ALA A 1 195 ? 8.464 17.277 6.939 1.00 97.94 195 ALA A CA 1
ATOM 1461 C C . ALA A 1 195 ? 7.318 16.291 6.687 1.00 97.94 195 ALA A C 1
ATOM 1463 O O . ALA A 1 195 ? 6.341 16.280 7.428 1.00 97.94 195 ALA A O 1
ATOM 1464 N N . VAL A 1 196 ? 7.464 15.398 5.703 1.00 97.81 196 VAL A N 1
ATOM 1465 C CA . VAL A 1 196 ? 6.436 14.394 5.395 1.00 97.81 196 VAL A CA 1
ATOM 1466 C C . VAL A 1 196 ? 6.288 13.371 6.535 1.00 97.81 196 VAL A C 1
ATOM 1468 O O . VAL A 1 196 ? 5.163 13.007 6.868 1.00 97.81 196 VAL A O 1
ATOM 1471 N N . HIS A 1 197 ? 7.375 12.953 7.201 1.00 98.31 197 HIS A N 1
ATOM 1472 C CA . HIS A 1 197 ? 7.265 12.128 8.417 1.00 98.31 197 HIS A CA 1
ATOM 1473 C C . HIS A 1 197 ? 6.575 12.881 9.565 1.00 98.31 197 HIS A C 1
ATOM 1475 O O . HIS A 1 197 ? 5.754 12.292 10.263 1.00 98.31 197 HIS A O 1
ATOM 1481 N N . ALA A 1 198 ? 6.872 14.168 9.763 1.00 98.38 198 ALA A N 1
ATOM 1482 C CA . ALA A 1 198 ? 6.235 14.978 10.802 1.00 98.38 198 ALA A CA 1
ATOM 1483 C C . ALA A 1 198 ? 4.727 15.147 10.550 1.00 98.38 198 ALA A C 1
ATOM 1485 O O . ALA A 1 198 ? 3.924 14.983 11.468 1.00 98.38 198 ALA A O 1
ATOM 1486 N N . VAL A 1 199 ? 4.332 15.379 9.294 1.00 98.44 199 VAL A N 1
ATOM 1487 C CA . VAL A 1 199 ? 2.921 15.390 8.879 1.00 98.44 199 VAL A CA 1
ATOM 1488 C C . VAL A 1 199 ? 2.275 14.027 9.127 1.00 98.44 199 VAL A C 1
ATOM 1490 O O . VAL A 1 199 ? 1.175 13.971 9.669 1.00 98.44 199 VAL A O 1
ATOM 1493 N N . ALA A 1 200 ? 2.959 12.922 8.812 1.00 98.31 200 ALA A N 1
ATOM 1494 C CA . ALA A 1 200 ? 2.444 11.586 9.098 1.00 98.31 200 ALA A CA 1
ATOM 1495 C C . ALA A 1 200 ? 2.208 11.365 10.602 1.00 98.31 200 ALA A C 1
ATOM 1497 O O . ALA A 1 200 ? 1.151 10.865 10.977 1.00 98.31 200 ALA A O 1
ATOM 1498 N N . VAL A 1 201 ? 3.130 11.800 11.470 1.00 98.62 201 VAL A N 1
ATOM 1499 C CA . VAL A 1 201 ? 2.945 11.762 12.933 1.00 98.62 201 VAL A CA 1
ATOM 1500 C C . VAL A 1 201 ? 1.712 12.563 13.353 1.00 98.62 201 VAL A C 1
AT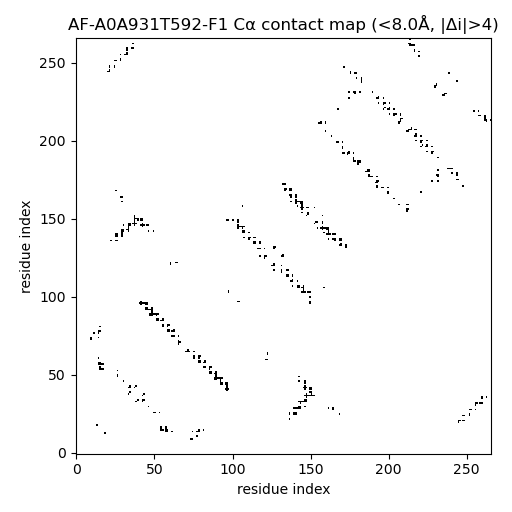OM 1502 O O . VAL A 1 201 ? 0.883 12.043 14.097 1.00 98.62 201 VAL A O 1
ATOM 1505 N N . ALA A 1 202 ? 1.554 13.793 12.856 1.00 98.44 202 ALA A N 1
ATOM 1506 C CA . ALA A 1 202 ? 0.405 14.639 13.179 1.00 98.44 202 ALA A CA 1
ATOM 1507 C C . ALA A 1 202 ? -0.930 14.006 12.747 1.00 98.44 202 ALA A C 1
ATOM 1509 O O . ALA A 1 202 ? -1.881 13.989 13.528 1.00 98.44 202 ALA A O 1
ATOM 1510 N N . ILE A 1 203 ? -0.989 13.429 11.542 1.00 98.38 203 ILE A N 1
ATOM 1511 C CA . ILE A 1 203 ? -2.188 12.740 11.047 1.00 98.38 203 ILE A CA 1
ATOM 1512 C C . ILE A 1 203 ? -2.496 11.514 11.914 1.00 98.38 203 ILE A C 1
ATOM 1514 O O . ILE A 1 203 ? -3.639 11.330 12.321 1.00 98.38 203 ILE A O 1
ATOM 1518 N N . VAL A 1 204 ? -1.499 10.692 12.252 1.00 98.12 204 VAL A N 1
ATOM 1519 C CA . VAL A 1 204 ? -1.719 9.497 13.085 1.00 98.12 204 VAL A CA 1
ATOM 1520 C C . VAL A 1 204 ? -2.138 9.865 14.509 1.00 98.12 204 VAL A C 1
ATOM 1522 O O . VAL A 1 204 ? -3.022 9.214 15.061 1.00 98.12 204 VAL A O 1
ATOM 1525 N N . LEU A 1 205 ? -1.569 10.926 15.091 1.00 98.00 205 LEU A N 1
ATOM 1526 C CA . LEU A 1 205 ? -2.019 11.472 16.377 1.00 98.00 205 LEU A CA 1
ATOM 1527 C C . LEU A 1 205 ? -3.484 11.908 16.319 1.00 98.00 205 LEU A C 1
ATOM 1529 O O . LEU A 1 205 ? -4.245 11.620 17.240 1.00 98.00 205 LEU A O 1
ATOM 1533 N N . TRP A 1 206 ? -3.890 12.568 15.233 1.00 97.56 206 TRP A N 1
ATOM 1534 C CA . TRP A 1 206 ? -5.278 12.969 15.032 1.00 97.56 206 TRP A CA 1
ATOM 1535 C C . TRP A 1 206 ? -6.214 11.756 14.908 1.00 97.56 206 TRP A C 1
ATOM 1537 O O . TRP A 1 206 ? -7.216 11.706 15.619 1.00 97.56 206 TRP A O 1
ATOM 1547 N N . ILE A 1 207 ? -5.852 10.745 14.106 1.00 96.81 207 ILE A N 1
ATOM 1548 C CA . ILE A 1 207 ? -6.619 9.491 13.958 1.00 96.81 207 ILE A CA 1
ATOM 1549 C C . ILE A 1 207 ? -6.746 8.756 15.307 1.00 96.81 207 ILE A C 1
ATOM 1551 O O . ILE A 1 207 ? -7.817 8.242 15.633 1.00 96.81 207 ILE A O 1
ATOM 1555 N N . ALA A 1 208 ? -5.680 8.726 16.113 1.00 96.81 208 ALA A N 1
ATOM 1556 C CA . ALA A 1 208 ? -5.704 8.120 17.445 1.00 96.81 208 ALA A CA 1
ATOM 1557 C C . ALA A 1 208 ? -6.598 8.906 18.415 1.00 96.81 208 ALA A C 1
ATOM 1559 O O . ALA A 1 208 ? -7.368 8.316 19.169 1.00 96.81 208 ALA A O 1
ATOM 1560 N N . ARG A 1 209 ? -6.554 10.244 18.361 1.00 97.06 209 ARG A N 1
ATOM 1561 C CA . ARG A 1 209 ? -7.374 11.124 19.209 1.00 97.06 209 ARG A CA 1
ATOM 1562 C C . ARG A 1 209 ? -8.874 10.939 18.974 1.00 97.06 209 ARG A C 1
ATOM 1564 O O . ARG A 1 209 ? -9.642 11.052 19.922 1.00 97.06 209 ARG A O 1
ATOM 1571 N N . ILE A 1 210 ? -9.288 10.661 17.738 1.00 95.69 210 ILE A N 1
ATOM 1572 C CA . ILE A 1 210 ? -10.692 10.371 17.400 1.00 95.69 210 ILE A CA 1
ATOM 1573 C C . ILE A 1 210 ? -11.077 8.896 17.620 1.00 95.69 210 ILE A C 1
ATOM 1575 O O . ILE A 1 210 ? -12.170 8.491 17.238 1.00 95.69 210 ILE A O 1
ATOM 1579 N N . GLY A 1 211 ? -10.193 8.085 18.214 1.00 94.12 211 GLY A N 1
ATOM 1580 C CA . GLY A 1 211 ? -10.483 6.705 18.614 1.00 94.12 211 GLY A CA 1
ATOM 1581 C C . GLY A 1 211 ? -10.494 5.676 17.480 1.00 94.12 211 GLY A C 1
ATOM 1582 O O . GLY A 1 211 ? -10.932 4.551 17.694 1.00 94.12 211 GLY A O 1
ATOM 1583 N N . LEU A 1 212 ? -10.019 6.020 16.276 1.00 94.12 212 LEU A N 1
ATOM 1584 C CA . LEU A 1 212 ? -9.989 5.074 15.148 1.00 94.12 212 LEU A CA 1
ATOM 1585 C C . LEU A 1 212 ? -8.819 4.085 15.216 1.00 94.12 212 LEU A C 1
ATOM 1587 O O . LEU A 1 212 ? -8.876 3.023 14.595 1.00 94.12 212 LEU A O 1
ATOM 1591 N N . VAL A 1 213 ? -7.747 4.444 15.924 1.00 95.62 213 VAL A N 1
ATOM 1592 C CA . VAL A 1 213 ? -6.571 3.591 16.131 1.00 95.62 213 VAL A CA 1
ATOM 1593 C C . VAL A 1 213 ? -6.102 3.683 17.589 1.00 95.62 213 VAL A C 1
ATOM 1595 O O . VAL A 1 213 ? -6.298 4.722 18.221 1.00 95.62 213 VAL A O 1
ATOM 1598 N N . PRO A 1 214 ? -5.438 2.643 18.122 1.00 96.31 214 PRO A N 1
ATOM 1599 C CA . PRO A 1 214 ? -4.901 2.652 19.481 1.00 96.31 214 PRO A CA 1
ATOM 1600 C C . PRO A 1 214 ? -3.894 3.781 19.753 1.00 96.31 214 PRO A C 1
ATOM 1602 O O . PRO A 1 214 ? -3.085 4.137 18.890 1.00 96.31 214 PRO A O 1
ATOM 1605 N N . VAL A 1 215 ? -3.855 4.264 21.001 1.00 94.56 215 VAL A N 1
ATOM 1606 C CA . VAL A 1 215 ? -2.975 5.364 21.460 1.00 94.56 215 VAL A CA 1
ATOM 1607 C C . VAL A 1 215 ? -1.474 5.067 21.318 1.00 94.56 215 VAL A C 1
ATOM 1609 O O . VAL A 1 215 ? -0.655 5.982 21.247 1.00 94.56 215 VAL A O 1
ATOM 1612 N N . TRP A 1 216 ? -1.099 3.791 21.213 1.00 94.69 216 TRP A N 1
ATOM 1613 C CA . TRP A 1 216 ? 0.289 3.350 21.043 1.00 94.69 216 TRP A CA 1
ATOM 1614 C C . TRP A 1 216 ? 0.789 3.413 19.595 1.00 94.69 216 TRP A C 1
ATOM 1616 O O . TRP A 1 216 ? 1.995 3.318 19.353 1.00 94.69 216 TRP A O 1
ATOM 1626 N N . VAL A 1 217 ? -0.107 3.576 18.616 1.00 96.75 217 VAL A N 1
ATOM 1627 C CA . VAL A 1 217 ? 0.265 3.654 17.196 1.00 96.75 217 VAL A CA 1
ATOM 1628 C C . VAL A 1 217 ? 1.085 4.916 16.883 1.00 96.75 217 VAL A C 1
ATOM 1630 O O . VAL A 1 217 ? 2.129 4.770 16.248 1.00 96.75 217 VAL A O 1
ATOM 1633 N N . PRO A 1 218 ? 0.729 6.134 17.346 1.00 97.56 218 PRO A N 1
ATOM 1634 C CA . PRO A 1 218 ? 1.553 7.331 17.148 1.00 97.56 218 PRO A CA 1
ATOM 1635 C C . PRO A 1 218 ? 3.026 7.195 17.560 1.00 97.56 218 PRO A C 1
ATOM 1637 O O . PRO A 1 218 ? 3.898 7.760 16.895 1.00 97.56 218 PRO A O 1
ATOM 1640 N N . LEU A 1 219 ? 3.326 6.416 18.607 1.00 97.31 219 LEU A N 1
ATOM 1641 C CA . LEU A 1 219 ? 4.698 6.207 19.080 1.00 97.31 219 LEU A CA 1
ATOM 1642 C C . LEU A 1 21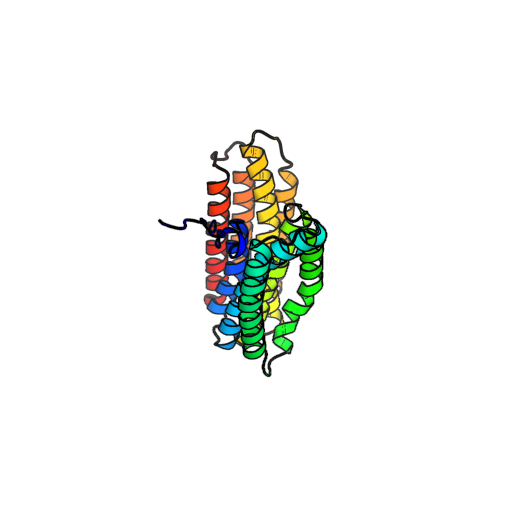9 ? 5.585 5.567 17.999 1.00 97.31 219 LEU A C 1
ATOM 1644 O O . LEU A 1 219 ? 6.718 6.002 17.797 1.00 97.31 219 LEU A O 1
ATOM 1648 N N . LEU A 1 220 ? 5.056 4.610 17.229 1.00 97.75 220 LEU A N 1
ATOM 1649 C CA . LEU A 1 220 ? 5.760 4.029 16.082 1.00 97.75 220 LEU A CA 1
ATOM 1650 C C . LEU A 1 220 ? 6.150 5.101 15.054 1.00 97.75 220 LEU A C 1
ATOM 1652 O O . LEU A 1 220 ? 7.277 5.106 14.560 1.00 97.75 220 LEU A O 1
ATOM 1656 N N . TYR A 1 221 ? 5.245 6.024 14.730 1.00 98.38 221 TYR A N 1
ATOM 1657 C CA . TYR A 1 221 ? 5.511 7.066 13.732 1.00 98.38 221 TYR A CA 1
ATOM 1658 C C . TYR A 1 221 ? 6.524 8.088 14.242 1.00 98.38 221 TYR A C 1
ATOM 1660 O O . TYR A 1 221 ? 7.374 8.536 13.472 1.00 98.38 221 TYR A O 1
ATOM 1668 N N . ALA A 1 222 ? 6.501 8.400 15.541 1.00 98.06 222 ALA A N 1
ATOM 1669 C CA . ALA A 1 222 ? 7.532 9.217 16.171 1.00 98.06 222 ALA A CA 1
ATOM 1670 C C . ALA A 1 222 ? 8.917 8.547 16.074 1.00 98.06 222 ALA A C 1
ATOM 1672 O O . ALA A 1 222 ? 9.897 9.205 15.718 1.00 98.06 222 ALA A O 1
ATOM 1673 N N . LEU A 1 223 ? 8.999 7.227 16.288 1.00 97.88 223 LEU A N 1
ATOM 1674 C CA . LEU A 1 223 ? 10.237 6.461 16.096 1.00 97.88 223 LEU A CA 1
ATOM 1675 C C . LEU A 1 223 ? 10.706 6.475 14.633 1.00 97.88 223 LEU A C 1
ATOM 1677 O O . LEU A 1 223 ? 11.900 6.631 14.372 1.00 97.88 223 LEU A O 1
ATOM 1681 N N . LEU A 1 224 ? 9.789 6.366 13.665 1.00 97.69 224 LEU A N 1
ATOM 1682 C CA . LEU A 1 224 ? 10.120 6.460 12.238 1.00 97.69 224 LEU A CA 1
ATOM 1683 C C . LEU A 1 224 ? 10.623 7.858 11.847 1.00 97.69 224 LEU A C 1
ATOM 1685 O O . LEU A 1 224 ? 11.574 7.958 11.068 1.00 97.69 224 LEU A O 1
ATOM 1689 N N . LEU A 1 225 ? 10.046 8.921 12.415 1.00 97.88 225 LEU A N 1
ATOM 1690 C CA . LEU A 1 225 ? 10.525 10.296 12.247 1.00 97.88 225 LEU A CA 1
ATOM 1691 C C . LEU A 1 225 ? 11.933 10.472 12.835 1.00 97.88 225 LEU A C 1
ATOM 1693 O O . LEU A 1 225 ? 12.828 10.965 12.143 1.00 97.88 225 LEU A O 1
ATOM 1697 N N . LEU A 1 226 ? 12.160 10.014 14.070 1.00 96.94 226 LEU A N 1
ATOM 1698 C CA . LEU A 1 226 ? 13.473 10.071 14.720 1.00 96.94 226 LEU A CA 1
ATOM 1699 C C . LEU A 1 226 ? 14.529 9.308 13.908 1.00 96.94 226 LEU A C 1
ATOM 1701 O O . LEU A 1 226 ? 15.639 9.794 13.685 1.00 96.94 226 LEU A O 1
ATOM 1705 N N . ARG A 1 227 ? 14.161 8.133 13.396 1.00 95.38 227 ARG A N 1
ATOM 1706 C CA . ARG A 1 227 ? 14.996 7.330 12.502 1.00 95.38 227 ARG A CA 1
ATOM 1707 C C . ARG A 1 227 ? 15.293 8.049 11.186 1.00 95.38 227 ARG A C 1
ATOM 1709 O O . ARG A 1 227 ? 16.424 7.975 10.705 1.00 95.38 227 ARG A O 1
ATOM 1716 N N . CYS A 1 228 ? 14.313 8.734 10.596 1.00 96.19 228 CYS A N 1
ATOM 1717 C CA . CYS A 1 228 ? 14.517 9.544 9.395 1.00 96.19 228 CYS A CA 1
ATOM 1718 C C . CYS A 1 228 ? 15.546 10.652 9.663 1.00 96.19 228 CYS A C 1
ATOM 1720 O O . CYS A 1 228 ? 16.498 10.808 8.897 1.00 96.19 228 CYS A O 1
ATOM 1722 N N . TRP A 1 229 ? 15.410 11.357 10.788 1.00 96.06 229 TRP A N 1
ATOM 1723 C CA . TRP A 1 229 ? 16.348 12.392 11.224 1.00 96.06 229 TRP A CA 1
ATOM 1724 C C . TRP A 1 229 ? 17.762 11.851 11.436 1.00 96.06 229 TRP A C 1
ATOM 1726 O O . TRP A 1 229 ? 18.699 12.325 10.792 1.00 96.06 229 TRP A O 1
ATOM 1736 N N . ALA A 1 230 ? 17.916 10.797 12.238 1.00 94.06 230 ALA A N 1
ATOM 1737 C CA . ALA A 1 230 ? 19.211 10.162 12.478 1.00 94.06 230 ALA A CA 1
ATOM 1738 C C . ALA A 1 230 ? 19.818 9.579 11.188 1.00 94.06 230 ALA A C 1
ATOM 1740 O O . ALA A 1 230 ? 21.032 9.570 10.991 1.00 94.06 230 ALA A O 1
ATOM 1741 N N . GLY A 1 231 ? 18.972 9.096 10.277 1.00 92.31 231 GLY A N 1
ATOM 1742 C CA . GLY A 1 231 ? 19.392 8.521 9.010 1.00 92.31 231 GLY A CA 1
ATOM 1743 C C . GLY A 1 231 ? 19.822 9.547 7.959 1.00 92.31 231 GLY A C 1
ATOM 1744 O O . GLY A 1 231 ? 20.570 9.182 7.056 1.00 92.31 231 GLY A O 1
ATOM 1745 N N . LEU A 1 232 ? 19.382 10.799 8.043 1.00 93.25 232 LEU A N 1
ATOM 1746 C CA . LEU A 1 232 ? 19.763 11.853 7.094 1.00 93.25 232 LEU A CA 1
ATOM 1747 C C . LEU A 1 232 ? 20.766 12.858 7.686 1.00 93.25 232 LEU A C 1
ATOM 1749 O O . LEU A 1 232 ? 21.204 13.770 6.985 1.00 93.25 232 LEU A O 1
ATOM 1753 N N . SER A 1 233 ? 21.145 12.701 8.955 1.00 90.56 233 SER A N 1
ATOM 1754 C CA . SER A 1 233 ? 22.112 13.567 9.631 1.00 90.56 233 SER A CA 1
ATOM 1755 C C . SER A 1 233 ? 23.571 13.184 9.333 1.00 90.56 233 SER A C 1
ATOM 1757 O O . SER A 1 233 ? 23.878 12.188 8.665 1.00 90.56 233 SER A O 1
ATOM 1759 N N . SER A 1 234 ? 24.503 13.993 9.843 1.00 84.88 234 SER A N 1
ATOM 1760 C CA . SER A 1 234 ? 25.941 13.690 9.842 1.00 84.88 234 SER A CA 1
ATOM 1761 C C . SER A 1 234 ? 26.294 12.481 10.717 1.00 84.88 234 SER A C 1
ATOM 1763 O O . SER A 1 234 ? 27.299 11.829 10.457 1.00 84.88 234 SER A O 1
ATOM 1765 N N . LEU A 1 235 ? 25.440 12.128 11.686 1.00 83.38 235 LEU A N 1
ATOM 1766 C CA . LEU A 1 235 ? 25.609 10.989 12.602 1.00 83.38 235 LEU A CA 1
ATOM 1767 C C . LEU A 1 235 ? 25.285 9.635 11.949 1.00 83.38 235 LEU A C 1
ATOM 1769 O O . LEU A 1 235 ? 25.310 8.588 12.600 1.00 83.38 235 LEU A O 1
ATOM 1773 N N . ARG A 1 236 ? 24.929 9.637 10.662 1.00 86.25 236 ARG A N 1
ATOM 1774 C CA . ARG A 1 236 ? 24.491 8.435 9.965 1.00 86.25 236 ARG A CA 1
ATOM 1775 C C . ARG A 1 236 ? 25.608 7.391 9.860 1.00 86.25 236 ARG A C 1
ATOM 1777 O O . ARG A 1 236 ? 26.735 7.688 9.471 1.00 86.25 236 ARG A O 1
ATOM 1784 N N . ARG A 1 237 ? 25.258 6.120 10.069 1.00 83.62 237 ARG A N 1
ATOM 1785 C CA . ARG A 1 237 ? 26.119 4.980 9.702 1.00 83.62 237 ARG A CA 1
ATOM 1786 C C . ARG A 1 237 ? 26.051 4.744 8.200 1.00 83.62 237 ARG A C 1
ATOM 1788 O O . ARG A 1 237 ? 24.946 4.548 7.708 1.00 83.62 237 ARG A O 1
ATOM 1795 N N . ARG A 1 238 ? 27.178 4.763 7.483 1.00 82.25 238 ARG A N 1
ATOM 1796 C CA . ARG A 1 238 ? 27.214 4.527 6.026 1.00 82.25 238 ARG A CA 1
ATOM 1797 C C . ARG A 1 238 ? 26.757 3.106 5.695 1.00 82.25 238 ARG A C 1
ATOM 1799 O O . ARG A 1 238 ? 27.154 2.156 6.366 1.00 82.25 238 ARG A O 1
ATOM 1806 N N . PHE A 1 239 ? 25.926 2.966 4.668 1.00 79.00 239 PHE A N 1
ATOM 1807 C CA . PHE A 1 239 ? 25.358 1.681 4.259 1.00 79.00 239 PHE A CA 1
ATOM 1808 C C . PHE A 1 239 ? 25.339 1.559 2.738 1.00 79.00 239 PHE A C 1
ATOM 1810 O O . PHE A 1 239 ? 25.033 2.513 2.032 1.00 79.00 239 PHE A O 1
ATOM 1817 N N . GLY A 1 240 ? 25.586 0.352 2.226 1.00 81.19 240 GLY A N 1
ATOM 1818 C CA . GLY A 1 240 ? 25.359 0.063 0.811 1.00 81.19 240 GLY A CA 1
ATOM 1819 C C . GLY A 1 240 ? 23.872 0.142 0.443 1.00 81.19 240 GLY A C 1
ATOM 1820 O O . GLY A 1 240 ? 22.999 -0.095 1.282 1.00 81.19 240 GLY A O 1
ATOM 1821 N N . ALA A 1 241 ? 23.573 0.406 -0.832 1.00 79.25 241 ALA A N 1
ATOM 1822 C CA . ALA A 1 241 ? 22.200 0.557 -1.327 1.00 79.25 241 ALA A CA 1
ATOM 1823 C C . ALA A 1 241 ? 21.294 -0.646 -0.997 1.00 79.25 241 ALA A C 1
ATOM 1825 O O . ALA A 1 241 ? 20.140 -0.483 -0.601 1.00 79.25 241 ALA A O 1
ATOM 1826 N N . ARG A 1 242 ? 21.843 -1.865 -1.0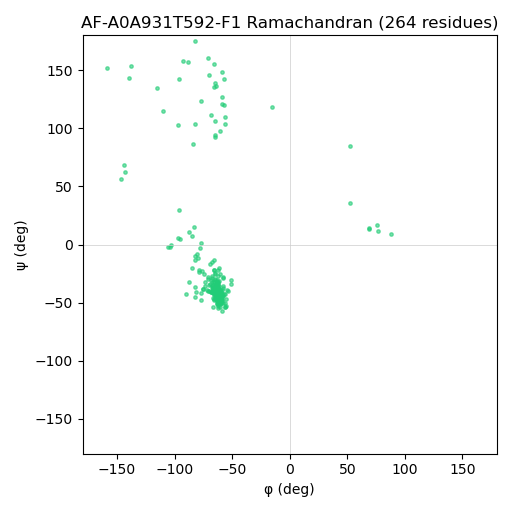85 1.00 82.69 242 ARG A N 1
ATOM 1827 C CA . ARG A 1 242 ? 21.146 -3.103 -0.708 1.00 82.69 242 ARG A CA 1
ATOM 1828 C C . ARG A 1 242 ? 20.759 -3.101 0.775 1.00 82.69 242 ARG A C 1
ATOM 1830 O O . ARG A 1 242 ? 19.624 -3.426 1.107 1.00 82.69 242 ARG A O 1
ATOM 1837 N N . SER A 1 243 ? 21.671 -2.694 1.655 1.00 85.44 243 SER A N 1
ATOM 1838 C CA . SER A 1 243 ? 21.450 -2.660 3.104 1.00 85.44 243 SER A CA 1
ATOM 1839 C C . SER A 1 243 ? 20.398 -1.629 3.514 1.00 85.44 243 SER A C 1
ATOM 1841 O O . SER A 1 243 ? 19.615 -1.901 4.421 1.00 85.44 243 SER A O 1
ATOM 1843 N N . VAL A 1 244 ? 20.324 -0.485 2.820 1.00 85.75 244 VAL A N 1
ATOM 1844 C CA . VAL A 1 244 ? 19.249 0.505 3.020 1.00 85.75 244 VAL A CA 1
ATOM 1845 C C . VAL A 1 244 ? 17.888 -0.116 2.694 1.00 85.75 244 VAL A C 1
ATOM 1847 O O . VAL A 1 244 ? 16.976 -0.045 3.513 1.00 85.75 244 VAL A O 1
ATOM 1850 N N . GLY A 1 245 ? 17.775 -0.813 1.557 1.00 84.81 245 GLY A N 1
ATOM 1851 C CA . GLY A 1 245 ? 16.543 -1.513 1.177 1.00 84.81 245 GLY A CA 1
ATOM 1852 C C . GLY A 1 245 ? 16.111 -2.578 2.194 1.00 84.81 245 GLY A C 1
ATOM 1853 O O . GLY A 1 245 ? 14.969 -2.570 2.643 1.00 84.81 245 GLY A O 1
ATOM 1854 N N . PHE A 1 246 ? 17.027 -3.453 2.628 1.00 86.88 246 PHE A N 1
ATOM 1855 C CA . PHE A 1 246 ? 16.726 -4.447 3.673 1.00 86.88 246 PHE A CA 1
ATOM 1856 C C . PHE A 1 246 ? 16.368 -3.804 5.015 1.00 86.88 246 PHE A C 1
ATOM 1858 O O . PHE A 1 246 ? 15.559 -4.346 5.767 1.00 86.88 246 PHE A O 1
ATOM 1865 N N . SER A 1 247 ? 16.953 -2.649 5.332 1.00 89.12 247 SER A N 1
ATOM 1866 C CA . SER A 1 247 ? 16.583 -1.903 6.528 1.00 89.12 247 SER A CA 1
ATOM 1867 C C . SER A 1 247 ? 15.127 -1.449 6.479 1.00 89.12 247 SER A C 1
ATOM 1869 O O . SER A 1 247 ? 14.434 -1.615 7.479 1.00 89.12 247 SER A O 1
ATOM 1871 N N . GLU A 1 248 ? 14.638 -0.948 5.343 1.00 91.25 248 GLU A N 1
ATOM 1872 C CA . GLU A 1 248 ? 13.223 -0.575 5.228 1.00 91.25 248 GLU A CA 1
ATOM 1873 C C . GLU A 1 248 ? 12.287 -1.767 5.360 1.00 91.25 248 GLU A C 1
ATOM 1875 O O . GLU A 1 248 ? 11.273 -1.641 6.035 1.00 91.25 248 GLU A O 1
ATOM 1880 N N . VAL A 1 249 ? 12.636 -2.923 4.787 1.00 91.25 249 VAL A N 1
ATOM 1881 C CA . VAL A 1 249 ? 11.826 -4.141 4.952 1.00 91.25 249 VAL A CA 1
ATOM 1882 C C . VAL A 1 249 ? 11.719 -4.511 6.432 1.00 91.25 249 VAL A C 1
ATOM 1884 O O . VAL A 1 249 ? 10.621 -4.761 6.916 1.00 91.25 249 VAL A O 1
ATOM 1887 N N . ARG A 1 250 ? 12.830 -4.455 7.183 1.00 92.94 250 ARG A N 1
ATOM 1888 C CA . ARG A 1 250 ? 12.810 -4.696 8.637 1.00 92.94 250 ARG A CA 1
ATOM 1889 C C . ARG A 1 250 ? 11.919 -3.697 9.377 1.00 92.94 250 ARG A C 1
ATOM 1891 O O . ARG A 1 250 ? 11.133 -4.108 10.221 1.00 92.94 250 ARG A O 1
ATOM 1898 N N . TRP A 1 251 ? 12.017 -2.405 9.062 1.00 94.31 251 TRP A N 1
ATOM 1899 C CA . TRP A 1 251 ? 11.155 -1.382 9.668 1.00 94.31 251 TRP A CA 1
ATOM 1900 C C . TRP A 1 251 ? 9.683 -1.539 9.278 1.00 94.31 251 TRP A C 1
ATOM 1902 O O . TRP A 1 251 ? 8.812 -1.271 10.100 1.00 94.31 251 TRP A O 1
ATOM 1912 N N . GLY A 1 252 ? 9.405 -2.019 8.067 1.00 94.62 252 GLY A N 1
ATOM 1913 C CA . GLY A 1 252 ? 8.079 -2.435 7.624 1.00 94.62 252 GLY A CA 1
ATOM 1914 C C . GLY A 1 252 ? 7.522 -3.576 8.470 1.00 94.62 252 GLY A C 1
ATOM 1915 O O . GLY A 1 252 ? 6.427 -3.462 9.014 1.00 94.62 252 GLY A O 1
ATOM 1916 N N . THR A 1 253 ? 8.306 -4.638 8.678 1.00 95.44 253 THR A N 1
ATOM 1917 C CA . THR A 1 253 ? 7.926 -5.761 9.550 1.00 95.44 253 THR A CA 1
ATOM 1918 C C . THR A 1 253 ? 7.685 -5.312 10.992 1.00 95.44 253 THR A C 1
ATOM 1920 O O . THR A 1 253 ? 6.666 -5.676 11.575 1.00 95.44 253 THR A O 1
ATOM 1923 N N . ILE A 1 254 ? 8.575 -4.485 11.556 1.00 96.75 254 ILE A N 1
ATOM 1924 C CA . ILE A 1 254 ? 8.402 -3.916 12.903 1.00 96.75 254 ILE A CA 1
ATOM 1925 C C . ILE A 1 254 ? 7.104 -3.114 12.975 1.00 96.75 254 ILE A C 1
ATOM 1927 O O . ILE A 1 254 ? 6.348 -3.281 13.924 1.00 96.75 254 ILE A O 1
ATOM 1931 N N . ALA A 1 255 ? 6.817 -2.281 11.971 1.00 97.19 255 ALA A N 1
ATOM 1932 C CA . ALA A 1 255 ? 5.595 -1.491 11.932 1.00 97.19 255 ALA A CA 1
ATOM 1933 C C . ALA A 1 255 ? 4.335 -2.365 11.899 1.00 97.19 255 ALA A C 1
ATOM 1935 O O . ALA A 1 255 ? 3.403 -2.104 12.653 1.00 97.19 255 ALA A O 1
ATOM 1936 N N . VAL A 1 256 ? 4.318 -3.421 11.080 1.00 97.50 256 VAL A N 1
ATOM 1937 C CA . VAL A 1 256 ? 3.197 -4.373 11.025 1.00 97.50 256 VAL A CA 1
ATOM 1938 C C . VAL A 1 256 ? 2.981 -5.043 12.380 1.00 97.50 256 VAL A C 1
ATOM 1940 O O . VAL A 1 256 ? 1.859 -5.048 12.876 1.00 97.50 256 VAL A O 1
ATOM 1943 N N . ILE A 1 257 ? 4.047 -5.557 13.002 1.00 97.69 257 ILE A N 1
ATOM 1944 C CA . ILE A 1 257 ? 3.966 -6.207 14.318 1.00 97.69 257 ILE A CA 1
ATOM 1945 C C . ILE A 1 257 ? 3.501 -5.209 15.381 1.00 97.69 257 ILE A C 1
ATOM 1947 O O . ILE A 1 257 ? 2.618 -5.528 16.169 1.00 97.69 257 ILE A O 1
ATOM 1951 N N . TRP A 1 258 ? 4.047 -3.993 15.385 1.00 97.94 258 TRP A N 1
ATOM 1952 C CA . TRP A 1 258 ? 3.689 -2.955 16.350 1.00 97.94 258 TRP A CA 1
ATOM 1953 C C . TRP A 1 258 ? 2.224 -2.549 16.231 1.00 97.94 258 TRP A C 1
ATOM 1955 O O . TRP A 1 258 ? 1.526 -2.497 17.238 1.00 97.94 258 TRP A O 1
ATOM 1965 N N . ILE A 1 259 ? 1.742 -2.284 15.012 1.00 97.62 259 ILE A N 1
ATOM 1966 C CA . ILE A 1 259 ? 0.334 -1.942 14.780 1.00 97.62 259 ILE A CA 1
ATOM 1967 C C . ILE A 1 259 ? -0.546 -3.119 15.207 1.00 97.62 259 ILE A C 1
ATOM 1969 O O . ILE A 1 259 ? -1.505 -2.917 15.945 1.00 97.62 259 ILE A O 1
ATOM 1973 N N . ALA A 1 260 ? -0.195 -4.348 14.821 1.00 97.12 260 ALA A N 1
ATOM 1974 C CA . ALA A 1 260 ? -0.956 -5.529 15.207 1.00 97.12 260 ALA A CA 1
ATOM 1975 C C . ALA A 1 260 ? -1.042 -5.714 16.731 1.00 97.12 260 ALA A C 1
ATOM 1977 O O . ALA A 1 260 ? -2.124 -5.964 17.257 1.00 97.12 260 ALA A O 1
ATOM 1978 N N . LEU A 1 261 ? 0.076 -5.562 17.447 1.00 97.06 261 LEU A N 1
ATOM 1979 C CA . LEU A 1 261 ? 0.110 -5.637 18.909 1.00 97.06 261 LEU A CA 1
ATOM 1980 C C . LEU A 1 261 ? -0.687 -4.500 19.548 1.00 97.06 261 LEU A C 1
ATOM 1982 O O . LEU A 1 261 ? -1.460 -4.753 20.463 1.00 97.06 261 LEU A O 1
ATOM 1986 N N . ALA A 1 262 ? -0.560 -3.274 19.039 1.00 96.00 262 ALA A N 1
ATOM 1987 C CA . ALA A 1 262 ? -1.304 -2.130 19.552 1.00 96.00 262 ALA A CA 1
ATOM 1988 C C . ALA A 1 262 ? -2.823 -2.348 19.463 1.00 96.00 262 ALA A C 1
ATOM 1990 O O . ALA A 1 262 ? -3.531 -1.993 20.395 1.00 96.00 262 ALA A O 1
ATOM 1991 N N . PHE A 1 263 ? -3.314 -2.954 18.377 1.00 94.94 263 PHE A N 1
ATOM 1992 C CA . PHE A 1 263 ? -4.734 -3.296 18.216 1.00 94.94 263 PHE A CA 1
ATOM 1993 C C . PHE A 1 263 ? -5.181 -4.495 19.059 1.00 94.94 263 PHE A C 1
ATOM 1995 O O . PHE A 1 263 ? -6.362 -4.603 19.355 1.00 94.94 263 PHE A O 1
ATOM 2002 N N . ARG A 1 264 ? -4.271 -5.404 19.430 1.00 92.19 264 ARG A N 1
ATOM 2003 C CA . ARG A 1 264 ? -4.586 -6.555 20.296 1.00 92.19 264 ARG A CA 1
ATOM 2004 C C . ARG A 1 264 ? -4.539 -6.231 21.792 1.00 92.19 264 ARG A C 1
ATOM 2006 O O . ARG A 1 264 ? -5.064 -7.008 22.578 1.00 92.19 264 ARG A O 1
ATOM 2013 N N . LEU A 1 265 ? -3.856 -5.153 22.174 1.00 90.81 265 LEU A N 1
ATOM 2014 C CA . LEU A 1 265 ? -3.656 -4.728 23.566 1.00 90.81 265 LEU A CA 1
ATOM 2015 C C . LEU A 1 265 ? -4.537 -3.535 23.976 1.00 90.81 265 LEU A C 1
ATOM 2017 O O . LEU A 1 265 ? -4.433 -3.087 25.117 1.00 90.81 265 LEU A O 1
ATOM 2021 N N . ALA A 1 266 ? -5.326 -2.990 23.050 1.00 86.62 266 ALA A N 1
ATOM 2022 C CA . ALA A 1 266 ? -6.269 -1.897 23.282 1.00 86.62 266 ALA A CA 1
ATOM 2023 C C . ALA A 1 266 ? -7.682 -2.445 23.480 1.00 86.62 266 ALA A C 1
ATOM 2025 O O . ALA A 1 266 ? -8.402 -1.858 24.313 1.00 86.62 266 ALA A O 1
#

Mean predicted aligned error: 5.43 Å

Foldseek 3Di:
DDDDPPPPDDDLDQLQDDPDLLLVLLQVLLLLLLCLQQNDPLSVLLSQLSVLVVRLLRLVLVLLVCVVVVHPDPSNVSSVVSNVVSVVSNVRSNCSNCVPPVVLCVLLVVLVVLVVVCVVCSSVVNCVDLSNQLSSSLSSLSSNLSSNVSSVDDSLLSVVSSLLSSLLRNLLSVLLVCLQCVLVVHHDPLVVSLVSLVVSLVVVCVCCVVPSAFPQLSVLSVVVSVCSVCSNDPVHDRDDSVVSSVVSSVSSVVSSVSRSVRVVVD

Secondary structure (DSSP, 8-state):
-----------SHHHHS---HHHHHHHHHHHHHHHHHS--HHHHHHHHHHHHHHHHHHHHHHHHHHHHTT---HHHHHHHHHHHHHHHHHHHHHHHHHTT-GGGGHHHHHHHHHHHHHHHHHHTT-TTSHHHHHHHHHHHHHHHHHHHHHTT--HHHHHHHHHHHHHHHHHHHHHHHHHHHHHTT----SHHHHHHHHHHHHHHHHHHHTTSS-TTHHHHHHHHHHHHHHHHSTTPPP--HHHHHHHHHHHHHHHHHHHHHHHH--

Radius of gyration: 20.31 Å; Cα contacts (8 Å, |Δi|>4): 333; chains: 1; bounding box: 49×56×60 Å

Sequence (266 aa):
MSNRLAVSGVRLRPIALP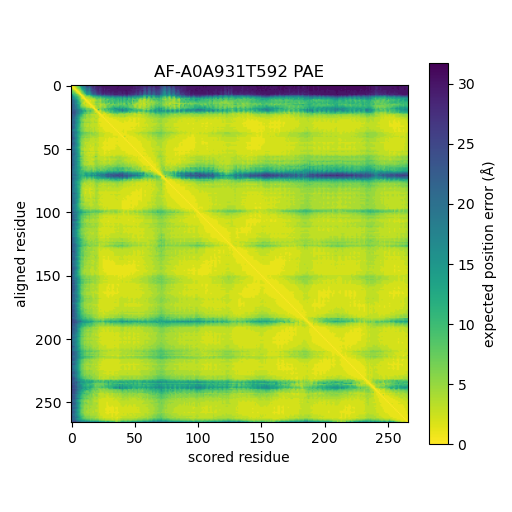MEHGGWGFLLEPILLGLILAWSGRGLALSLAAIAGFLLRQPLKVWWSDVVASRAIPRTRVAIAIAVVYGVIGAAGAVLAFRGALDAGAPLLYASPLVALLLWFDARGRSRDLVPELVAPVALASVAASIAMLGGWPRTSALALSALLALRAFPSVLYVRSRLRLEHGRDPNRYVPLAVHAVAVAIVLWIARIGLVPVWVPLLYALLLLRCWAGLSSLRRRFGARSVGFSEVRWGTIAVIWIALAFRLA

Solvent-accessible surface area (backbone atoms only — not comparable to full-atom values): 13570 Å² total; per-residue (Å²): 136,81,91,76,84,77,75,76,77,75,73,56,64,81,39,56,44,73,86,57,73,62,57,54,41,44,52,46,42,20,46,51,41,13,43,75,74,15,64,36,74,33,22,51,26,37,42,50,14,52,53,21,52,61,37,27,51,38,12,48,47,54,35,50,54,29,58,77,66,73,48,94,47,81,62,40,60,53,17,48,54,52,26,50,54,25,46,50,49,17,50,52,16,42,52,62,32,34,68,96,40,62,74,34,45,49,46,49,58,71,25,42,65,42,49,52,51,39,52,57,32,44,76,68,73,44,56,86,38,71,64,39,58,43,36,50,37,44,33,38,10,21,49,14,14,24,18,15,31,52,35,71,42,56,67,70,51,15,48,44,51,15,49,52,44,22,53,52,43,46,29,47,50,45,39,49,56,35,42,51,34,47,65,70,75,42,90,53,74,61,61,60,32,49,51,46,27,51,50,33,29,54,52,41,43,51,43,26,73,74,65,60,43,42,80,62,47,36,55,56,39,50,52,53,36,52,48,48,52,49,56,66,43,90,81,38,81,89,60,56,72,68,56,54,48,54,47,50,40,51,53,46,52,51,49,36,53,49,47,51,49,34,66,72,76,104

Nearest PDB structures (foldseek):
  3ipi-assembly1_A-2  TM=3.890E-01  e=4.582E-01  Methanosarcina mazei
  3wjo-assembly1_A  TM=4.305E-01  e=2.631E+00  Escherichia coli O104:H4 str. 2009EL-2071
  6r39-assembly1_A-2  TM=3.615E-01  e=4.030E+00  Trypanosoma brucei
  8vp6-assembly1_A  TM=1.557E-01  e=5.668E+00  Acetivibrio thermocellus ATCC 27405

pLDDT: mean 90.89, std 11.36, range [33.66, 98.75]